Protein AF-A0A240EKQ1-F1 (afdb_monomer_lite)

Sequence (185 aa):
MGSALASIVGTTPFSSFSQNVGIVSITGVASRHVVAFTGVIMVCAGLIPKIGGLVVTIPSSVLGGAGIVMFSMIISSGINILSRLNFTKRDMLIVALGVAAGMTVTIRPETLTYFPDSLRVILGSGITTGSLVALGLNLILKVDVTDEIESAEEKKVLFDESFKQTKNMAELESEKAKTVGLELD

Secondary structure (DSSP, 8-state):
-HHHHHHHTTPPP----THHHHHHHHH----HHHHHHHHHHHHHHHT-HHHHHHHHTS-HHHHHHHHHHHHHHHHHHHHHHHTTS---HHHHHHHHHHHHHHHHHHH-GGGGGGS-HHHHHHHTSHHHHHHHHHHHHHHHS---HHHHHHHHHHHHHHHHHHHHHHHHHHHHHHHHHHHHTTS--

InterPro domains:
  IPR006042 Xanthine/uracil permease [PS01116] (58-78)
  IPR006043 Nucleobase cation symporter 2 family [PF00860] (1-110)

Organism: NCBI:txid1243014

pLDDT: mean 86.65, std 7.94, range [42.47, 95.88]

Radius of gyration: 24.54 Å; chains: 1; bounding box: 44×78×53 Å

Structure (mmCIF, N/CA/C/O backbone):
data_AF-A0A240EKQ1-F1
#
_entry.id   AF-A0A240EKQ1-F1
#
loop_
_atom_site.group_PDB
_atom_site.id
_atom_site.type_symbol
_atom_site.label_atom_id
_atom_site.label_alt_id
_atom_site.label_comp_id
_atom_site.label_asym_id
_atom_site.label_entity_id
_atom_site.label_seq_id
_atom_site.pdbx_PDB_ins_code
_atom_site.Cartn_x
_atom_site.Cartn_y
_atom_site.Cartn_z
_atom_site.occupancy
_atom_site.B_iso_or_equiv
_atom_site.auth_seq_id
_atom_site.auth_comp_id
_atom_site.auth_asym_id
_atom_site.auth_atom_id
_atom_site.pdbx_PDB_model_num
ATOM 1 N N . MET A 1 1 ? -10.201 -0.965 -19.247 1.00 80.69 1 MET A N 1
ATOM 2 C CA . MET A 1 1 ? -10.049 -0.755 -20.707 1.00 80.69 1 MET A CA 1
ATOM 3 C C . MET A 1 1 ? -8.679 -0.199 -21.075 1.00 80.69 1 MET A C 1
ATOM 5 O O . MET A 1 1 ? -8.017 -0.833 -21.882 1.00 80.69 1 MET A O 1
ATOM 9 N N . GLY A 1 2 ? -8.205 0.890 -20.450 1.00 83.81 2 GLY A N 1
ATOM 10 C CA . GLY A 1 2 ? -6.860 1.439 -20.714 1.00 83.81 2 GLY A CA 1
ATOM 11 C C . GLY A 1 2 ? -5.719 0.422 -20.571 1.00 83.81 2 GLY A C 1
ATOM 12 O O . GLY A 1 2 ? -4.937 0.259 -21.497 1.00 83.81 2 GLY A O 1
ATOM 13 N N . SER A 1 3 ? -5.685 -0.346 -19.478 1.00 86.50 3 SER A N 1
ATOM 14 C CA . SER A 1 3 ? -4.662 -1.383 -19.268 1.00 86.50 3 SER A CA 1
ATOM 15 C C . SER A 1 3 ? -4.742 -2.524 -20.294 1.00 86.50 3 SER A C 1
ATOM 17 O O . SER A 1 3 ? -3.711 -3.028 -20.711 1.00 86.50 3 SER A O 1
ATOM 19 N N . ALA A 1 4 ? -5.944 -2.886 -20.763 1.00 87.31 4 ALA A N 1
ATOM 20 C CA . ALA A 1 4 ? -6.119 -3.915 -21.794 1.00 87.31 4 ALA A CA 1
ATOM 21 C C . ALA A 1 4 ? -5.568 -3.455 -23.154 1.00 87.31 4 ALA A C 1
ATOM 23 O O . ALA A 1 4 ? -4.858 -4.203 -23.815 1.00 87.31 4 ALA A O 1
ATOM 24 N N . LEU A 1 5 ? -5.839 -2.200 -23.535 1.00 87.00 5 LEU A N 1
ATOM 25 C CA . LEU A 1 5 ? -5.261 -1.587 -24.733 1.00 87.00 5 LEU A CA 1
ATOM 26 C C . LEU A 1 5 ? -3.734 -1.450 -24.621 1.00 87.00 5 LEU A C 1
ATOM 28 O O . LEU A 1 5 ? -3.023 -1.703 -25.587 1.00 87.00 5 LEU A O 1
ATOM 32 N N . ALA A 1 6 ? -3.220 -1.111 -23.436 1.00 85.31 6 ALA A N 1
ATOM 33 C CA . ALA A 1 6 ? -1.783 -1.008 -23.193 1.00 85.31 6 ALA A CA 1
ATOM 34 C C . ALA A 1 6 ? -1.063 -2.368 -23.253 1.00 85.31 6 ALA A C 1
ATOM 36 O O . ALA A 1 6 ? 0.065 -2.451 -23.734 1.00 85.31 6 ALA A O 1
ATOM 37 N N . SER A 1 7 ? -1.717 -3.455 -22.841 1.00 87.44 7 SER A N 1
ATOM 38 C CA . SER A 1 7 ? -1.150 -4.801 -22.974 1.00 87.44 7 SER A CA 1
ATOM 39 C C . SER A 1 7 ? -1.043 -5.275 -24.425 1.00 87.44 7 SER A C 1
ATOM 41 O O . SER A 1 7 ? -0.110 -6.008 -24.735 1.00 87.44 7 SER A O 1
ATOM 43 N N . ILE A 1 8 ? -1.910 -4.805 -25.334 1.00 88.31 8 ILE A N 1
ATOM 44 C CA . ILE A 1 8 ? -1.781 -5.084 -26.780 1.00 88.31 8 ILE A CA 1
ATOM 45 C C . ILE A 1 8 ? -0.476 -4.498 -27.338 1.00 88.31 8 ILE A C 1
ATOM 47 O O . ILE A 1 8 ? 0.165 -5.116 -28.182 1.00 88.31 8 ILE A O 1
ATOM 51 N N . VAL A 1 9 ? -0.046 -3.337 -26.834 1.00 85.25 9 VAL A N 1
ATOM 52 C CA . VAL A 1 9 ? 1.227 -2.697 -27.214 1.00 85.25 9 VAL A CA 1
ATOM 53 C C . VAL A 1 9 ? 2.416 -3.163 -26.356 1.00 85.25 9 VAL A C 1
ATOM 55 O O . VAL A 1 9 ? 3.460 -2.518 -26.346 1.00 85.25 9 VAL A O 1
ATOM 58 N N . GLY A 1 10 ? 2.275 -4.276 -25.625 1.00 83.81 10 GLY A N 1
ATOM 59 C CA . GLY A 1 10 ? 3.353 -4.897 -24.845 1.00 83.81 10 GLY A CA 1
ATOM 60 C C . GLY A 1 10 ? 3.641 -4.244 -23.488 1.00 83.81 10 GLY A C 1
ATOM 61 O O . GLY A 1 10 ? 4.669 -4.532 -22.880 1.00 83.81 10 GLY A O 1
ATOM 62 N N . THR A 1 11 ? 2.761 -3.368 -22.994 1.00 86.56 11 THR A N 1
ATOM 63 C CA . THR A 1 11 ? 2.921 -2.703 -21.689 1.00 86.56 11 THR A CA 1
ATOM 64 C C . THR A 1 11 ? 2.239 -3.488 -20.564 1.00 86.56 11 THR A C 1
ATOM 66 O O . THR A 1 11 ? 1.185 -4.106 -20.745 1.00 86.56 11 THR A O 1
ATOM 69 N N . THR A 1 12 ? 2.817 -3.442 -19.363 1.00 86.00 12 THR A N 1
ATOM 70 C CA . THR A 1 12 ? 2.223 -4.047 -18.165 1.00 86.00 12 THR A CA 1
ATOM 71 C C . THR A 1 12 ? 0.964 -3.303 -17.708 1.00 86.00 12 THR A C 1
ATOM 73 O O . THR A 1 12 ? 0.849 -2.091 -17.914 1.00 86.00 12 THR A O 1
ATOM 76 N N . PRO A 1 13 ? 0.020 -3.985 -17.037 1.00 83.38 13 PRO A N 1
ATOM 77 C CA . PRO A 1 13 ? -1.146 -3.329 -16.464 1.00 83.38 13 PRO A CA 1
ATOM 78 C C . PRO A 1 13 ? -0.745 -2.201 -15.506 1.00 83.38 13 PRO A C 1
ATOM 80 O O . PRO A 1 13 ? 0.056 -2.403 -14.598 1.00 83.38 13 PRO A O 1
ATOM 83 N N . PHE A 1 14 ? -1.325 -1.020 -15.701 1.00 83.00 14 PHE A N 1
ATOM 84 C CA . PHE A 1 14 ? -1.137 0.139 -14.830 1.00 83.00 14 PHE A CA 1
ATOM 85 C C . PHE A 1 14 ? -2.433 0.476 -14.085 1.00 83.00 14 PHE A C 1
ATOM 87 O O . PHE A 1 14 ? -3.526 0.072 -14.497 1.00 83.00 14 PHE A O 1
ATOM 94 N N . SER A 1 15 ? -2.294 1.231 -12.996 1.00 83.62 15 SER A N 1
ATOM 95 C CA . SER A 1 15 ? -3.394 1.730 -12.168 1.00 83.62 15 SER A CA 1
ATOM 96 C C . SER A 1 15 ? -3.262 3.240 -11.952 1.00 83.62 15 SER A C 1
ATOM 98 O O . SER A 1 15 ? -2.226 3.837 -12.251 1.00 83.62 15 SER A O 1
ATOM 100 N N . SER A 1 16 ? -4.321 3.865 -11.446 1.00 79.25 16 SER A N 1
ATOM 101 C CA . SER A 1 16 ? -4.331 5.289 -11.113 1.00 79.25 16 SER A CA 1
ATOM 102 C C . SER A 1 16 ? -3.393 5.582 -9.940 1.00 79.25 16 SER A C 1
ATOM 104 O O . SER A 1 16 ? -3.480 4.944 -8.893 1.00 79.25 16 SER A O 1
ATOM 106 N N . PHE A 1 17 ? -2.529 6.586 -10.092 1.00 77.44 17 PHE A N 1
ATOM 107 C CA . PHE A 1 17 ? -1.653 7.058 -9.019 1.00 77.44 17 PHE A CA 1
ATOM 108 C C . PHE A 1 17 ? -2.383 8.056 -8.111 1.00 77.44 17 PHE A C 1
ATOM 110 O O . PHE A 1 17 ? -2.834 9.105 -8.572 1.00 77.44 17 PHE A O 1
ATOM 117 N N . SER A 1 18 ? -2.436 7.780 -6.803 1.00 74.50 18 SER A N 1
ATOM 118 C CA . SER A 1 18 ? -3.057 8.665 -5.798 1.00 74.50 18 SER A CA 1
ATOM 119 C C . SER A 1 18 ? -2.368 10.034 -5.671 1.00 74.50 18 SER A C 1
ATOM 121 O O . SER A 1 18 ? -2.985 10.999 -5.224 1.00 74.50 18 SER A O 1
ATOM 123 N N . GLN A 1 19 ? -1.117 10.151 -6.131 1.00 81.06 19 GLN A N 1
ATOM 124 C CA . GLN A 1 19 ? -0.377 11.418 -6.238 1.00 81.06 19 GLN A CA 1
ATOM 125 C C . GLN A 1 19 ? -1.105 12.453 -7.105 1.00 81.06 19 GLN A C 1
ATOM 127 O O . GLN A 1 19 ? -1.087 13.647 -6.803 1.00 81.06 19 GLN A O 1
ATOM 132 N N . ASN A 1 20 ? -1.811 11.988 -8.139 1.00 80.69 20 ASN A N 1
ATOM 133 C CA . ASN A 1 20 ? -2.518 12.854 -9.079 1.00 80.69 20 ASN A CA 1
ATOM 134 C C . ASN A 1 20 ? -3.728 13.545 -8.437 1.00 80.69 20 ASN A C 1
ATOM 136 O O . ASN A 1 20 ? -4.123 14.619 -8.874 1.00 80.69 20 ASN A O 1
ATOM 140 N N . VAL A 1 21 ? -4.315 12.966 -7.388 1.00 78.19 21 VAL A N 1
ATOM 141 C CA . VAL A 1 21 ? -5.422 13.598 -6.653 1.00 78.19 21 VAL A CA 1
ATOM 142 C C . VAL A 1 21 ? -4.885 14.656 -5.684 1.00 78.19 21 VAL A C 1
ATOM 144 O O . VAL A 1 21 ? -5.474 15.727 -5.550 1.00 78.19 21 VAL A O 1
ATOM 147 N N . GLY A 1 22 ? -3.723 14.402 -5.070 1.00 76.38 22 GLY A N 1
ATOM 148 C CA . GLY A 1 22 ? -3.066 15.352 -4.169 1.00 76.38 22 GLY A CA 1
ATOM 149 C C . GLY A 1 22 ? -2.675 16.657 -4.868 1.00 76.38 22 GLY A C 1
ATOM 150 O O . GLY A 1 22 ? -2.973 17.739 -4.366 1.00 76.38 22 GLY A O 1
ATOM 151 N N . ILE A 1 23 ? -2.105 16.585 -6.075 1.00 83.69 23 ILE A N 1
ATOM 152 C CA . ILE A 1 23 ? -1.753 17.801 -6.826 1.00 83.69 23 ILE A CA 1
ATOM 153 C C . ILE A 1 23 ? -2.990 18.612 -7.239 1.00 83.69 23 ILE A C 1
ATOM 155 O O . ILE A 1 23 ? -2.955 19.842 -7.224 1.00 83.69 23 ILE A O 1
ATOM 159 N N . VAL A 1 24 ? -4.113 17.946 -7.531 1.00 86.31 24 VAL A N 1
ATOM 160 C CA . VAL A 1 24 ? -5.388 18.613 -7.835 1.00 86.31 24 VAL A CA 1
ATOM 161 C C . VAL A 1 24 ? -5.937 19.335 -6.604 1.00 86.31 24 VAL A C 1
ATOM 163 O O . VAL A 1 24 ? -6.426 20.451 -6.743 1.00 86.31 24 VAL A O 1
ATOM 166 N N . SER A 1 25 ? -5.803 18.769 -5.397 1.00 81.25 25 SER A N 1
ATOM 167 C CA . SER A 1 25 ? -6.240 19.452 -4.166 1.00 81.25 25 SER A CA 1
ATOM 168 C C . SER A 1 25 ? -5.445 20.720 -3.838 1.00 81.25 25 SER A C 1
ATOM 170 O O . SER A 1 25 ? -6.010 21.647 -3.270 1.00 81.25 25 SER A O 1
ATOM 172 N N . ILE A 1 26 ? -4.167 20.789 -4.230 1.00 88.56 26 ILE A N 1
ATOM 173 C CA . ILE A 1 26 ? -3.318 21.971 -4.003 1.00 88.56 26 ILE A CA 1
ATOM 174 C C . ILE A 1 26 ? -3.544 23.022 -5.095 1.00 88.56 26 ILE A C 1
ATOM 176 O O . ILE A 1 26 ? -3.638 24.211 -4.812 1.00 88.56 26 ILE A O 1
ATOM 180 N N . THR A 1 27 ? -3.623 22.590 -6.356 1.00 89.88 27 THR A N 1
ATOM 181 C CA . THR A 1 27 ? -3.755 23.500 -7.507 1.00 89.88 27 THR A CA 1
ATOM 182 C C . THR A 1 27 ? -5.191 23.961 -7.754 1.00 89.88 27 THR A C 1
ATOM 184 O O . THR A 1 27 ? -5.396 24.955 -8.442 1.00 89.88 27 THR A O 1
ATOM 187 N N . GLY A 1 28 ? -6.194 23.239 -7.243 1.00 87.31 28 GLY A N 1
ATOM 188 C CA . GLY A 1 28 ? -7.616 23.510 -7.476 1.00 87.31 28 GLY A CA 1
ATOM 189 C C . GLY A 1 28 ? -8.096 23.209 -8.903 1.00 87.31 28 GLY A C 1
ATOM 190 O O . GLY A 1 28 ? -9.261 23.443 -9.222 1.00 87.31 28 GLY A O 1
ATOM 191 N N . VAL A 1 29 ? -7.234 22.682 -9.782 1.00 88.50 29 VAL A N 1
ATOM 192 C CA . VAL A 1 29 ? -7.551 22.470 -11.203 1.00 88.50 29 VAL A CA 1
ATOM 193 C C . VAL A 1 29 ? -7.858 20.997 -11.479 1.00 88.50 29 VAL A C 1
ATOM 195 O O . VAL A 1 29 ? -6.971 20.197 -11.761 1.00 88.50 29 VAL A O 1
ATOM 198 N N . ALA A 1 30 ? -9.145 20.644 -11.478 1.00 85.94 30 ALA A N 1
ATOM 199 C CA . ALA A 1 30 ? -9.647 19.303 -11.813 1.00 85.94 30 ALA A CA 1
ATOM 200 C C . ALA A 1 30 ? -10.153 19.189 -13.273 1.00 85.94 30 ALA A C 1
ATOM 202 O O . ALA A 1 30 ? -11.142 18.515 -13.559 1.00 85.94 30 ALA A O 1
ATOM 203 N N . SER A 1 31 ? -9.521 19.893 -14.220 1.00 90.25 31 SER A N 1
ATOM 204 C CA . SER A 1 31 ? -9.999 19.958 -15.611 1.00 90.25 31 SER A CA 1
ATOM 205 C C . SER A 1 31 ? -9.572 18.743 -16.441 1.00 90.25 31 SER A C 1
ATOM 207 O O . SER A 1 31 ? -8.380 18.466 -16.591 1.00 90.25 31 SER A O 1
ATOM 209 N N . ARG A 1 32 ? -10.538 18.074 -17.096 1.00 89.00 32 ARG A N 1
ATOM 210 C CA . ARG A 1 32 ? -10.270 16.960 -18.035 1.00 89.00 32 ARG A CA 1
ATOM 211 C C . ARG A 1 32 ? -9.339 17.341 -19.188 1.00 89.00 32 ARG A C 1
ATOM 213 O O . ARG A 1 32 ? -8.630 16.487 -19.709 1.00 89.00 32 ARG A O 1
ATOM 220 N N . HIS A 1 33 ? -9.341 18.615 -19.585 1.00 91.00 33 HIS A N 1
ATOM 221 C CA . HIS A 1 33 ? -8.522 19.108 -20.693 1.00 91.00 33 HIS A CA 1
ATOM 222 C C . HIS A 1 33 ? -7.039 19.121 -20.321 1.00 91.00 33 HIS A C 1
ATOM 224 O O . HIS A 1 33 ? -6.205 18.788 -21.155 1.00 91.00 33 HIS A O 1
ATOM 230 N N . VAL A 1 34 ? -6.718 19.421 -19.057 1.00 88.81 34 VAL A N 1
ATOM 231 C CA . VAL A 1 34 ? -5.339 19.381 -18.548 1.00 88.81 34 VAL A CA 1
ATOM 232 C C . VAL A 1 34 ? -4.817 17.948 -18.585 1.00 88.81 34 VAL A C 1
ATOM 234 O O . VAL A 1 34 ? -3.733 17.703 -19.100 1.00 88.81 34 VAL A O 1
ATOM 237 N N . VAL A 1 35 ? -5.626 16.982 -18.139 1.00 87.94 35 VAL A N 1
ATOM 238 C CA . VAL A 1 35 ? -5.264 15.556 -18.182 1.00 87.94 35 VAL A CA 1
ATOM 239 C C . VAL A 1 35 ? -5.072 15.068 -19.622 1.00 87.94 35 VAL A C 1
ATOM 241 O O . VAL A 1 35 ? -4.093 14.381 -19.906 1.00 87.94 35 VAL A O 1
ATOM 244 N N . ALA A 1 36 ? -5.965 15.446 -20.543 1.00 89.94 36 ALA A N 1
ATOM 245 C CA . ALA A 1 36 ? -5.846 15.086 -21.955 1.00 89.94 36 ALA A CA 1
ATOM 246 C C . ALA A 1 36 ? -4.577 15.673 -22.596 1.00 89.94 36 ALA A C 1
ATOM 248 O O . ALA A 1 36 ? -3.858 14.962 -23.294 1.00 89.94 36 ALA A O 1
ATOM 249 N N . PHE A 1 37 ? -4.268 16.941 -22.315 1.00 93.19 37 PHE A N 1
ATOM 250 C CA . PHE A 1 37 ? -3.069 17.606 -22.821 1.00 93.19 37 PHE A CA 1
ATOM 251 C C . PHE A 1 37 ? -1.787 16.954 -22.289 1.00 93.19 37 PHE A C 1
ATOM 253 O O . PHE A 1 37 ? -0.889 16.640 -23.067 1.00 93.19 37 PHE A O 1
ATOM 260 N N . THR A 1 38 ? -1.731 16.644 -20.990 1.00 89.44 38 THR A N 1
ATOM 261 C CA . THR A 1 38 ? -0.617 15.896 -20.389 1.00 89.44 38 THR A CA 1
ATOM 262 C C . THR A 1 38 ? -0.473 14.501 -21.001 1.00 89.44 38 THR A C 1
ATOM 264 O O . THR A 1 38 ? 0.645 14.055 -21.248 1.00 89.44 38 THR A O 1
ATOM 267 N N . GLY A 1 39 ? -1.585 13.823 -21.300 1.00 89.56 39 GLY A N 1
ATOM 268 C CA . GLY A 1 39 ? -1.577 12.536 -21.998 1.00 89.56 39 GLY A CA 1
ATOM 269 C C . GLY A 1 39 ? -0.952 12.628 -23.391 1.00 89.56 39 GLY A C 1
ATOM 270 O O . GLY A 1 39 ? -0.079 11.830 -23.723 1.00 89.56 39 GLY A O 1
ATOM 271 N N . VAL A 1 40 ? -1.332 13.636 -24.181 1.00 93.25 40 VAL A N 1
ATOM 272 C CA . VAL A 1 40 ? -0.734 13.891 -25.504 1.00 93.25 40 VAL A CA 1
ATOM 273 C C . VAL A 1 40 ? 0.756 14.210 -25.382 1.00 93.25 40 VAL A C 1
ATOM 275 O O . VAL A 1 40 ? 1.556 13.650 -26.128 1.00 93.25 40 VAL A O 1
ATOM 278 N N . ILE A 1 41 ? 1.152 15.040 -24.412 1.00 92.88 41 ILE A N 1
ATOM 279 C CA . ILE A 1 41 ? 2.568 15.330 -24.143 1.00 92.88 41 ILE A CA 1
ATOM 280 C C . ILE A 1 41 ? 3.335 14.049 -23.817 1.00 92.88 41 ILE A C 1
ATOM 282 O O . ILE A 1 41 ? 4.423 13.855 -24.350 1.00 92.88 41 ILE A O 1
ATOM 286 N N . MET A 1 42 ? 2.782 13.164 -22.984 1.00 90.00 42 MET A N 1
ATOM 287 C CA . MET A 1 42 ? 3.435 11.900 -22.638 1.00 90.00 42 MET A CA 1
ATOM 288 C C . MET A 1 42 ? 3.588 10.968 -23.838 1.00 90.00 42 MET A C 1
ATOM 290 O O . MET A 1 42 ? 4.638 10.349 -23.992 1.00 90.00 42 MET A O 1
ATOM 294 N N . VAL A 1 43 ? 2.589 10.907 -24.723 1.00 90.31 43 VAL A N 1
ATOM 295 C CA . VAL A 1 43 ? 2.700 10.157 -25.983 1.00 90.31 43 VAL A CA 1
ATOM 296 C C . VAL A 1 43 ? 3.811 10.744 -26.854 1.00 90.31 43 VAL A C 1
ATOM 298 O O . VAL A 1 43 ? 4.693 10.011 -27.294 1.00 90.31 43 VAL A O 1
ATOM 301 N N . CYS A 1 44 ? 3.826 12.064 -27.052 1.00 92.44 44 CYS A N 1
ATOM 302 C CA . CYS A 1 44 ? 4.869 12.734 -27.828 1.00 92.44 44 CYS A CA 1
ATOM 303 C C . CYS A 1 44 ? 6.265 12.519 -27.227 1.00 92.44 44 CYS A C 1
ATOM 305 O O . CYS A 1 44 ? 7.206 12.232 -27.960 1.00 92.44 44 CYS A O 1
ATOM 307 N N . ALA A 1 45 ? 6.405 12.609 -25.903 1.00 88.69 45 ALA A N 1
ATOM 308 C CA . ALA A 1 45 ? 7.665 12.368 -25.207 1.00 88.69 45 ALA A CA 1
ATOM 309 C C . ALA A 1 45 ? 8.134 10.910 -25.348 1.00 88.69 45 ALA A C 1
ATOM 311 O O . ALA A 1 45 ? 9.321 10.675 -25.570 1.00 88.69 45 ALA A O 1
ATOM 312 N N . GLY A 1 46 ? 7.212 9.944 -25.282 1.00 87.12 46 GLY A N 1
ATOM 313 C CA . GLY A 1 46 ? 7.502 8.520 -25.463 1.00 87.12 46 GLY A CA 1
ATOM 314 C C . GLY A 1 46 ? 7.928 8.146 -26.886 1.00 87.12 46 GLY A C 1
ATOM 315 O O . GLY A 1 46 ? 8.711 7.216 -27.064 1.00 87.12 46 GLY A O 1
ATOM 316 N N . LEU A 1 47 ? 7.476 8.892 -27.900 1.00 90.25 47 LEU A N 1
ATOM 317 C CA . LEU A 1 47 ? 7.890 8.702 -29.297 1.00 90.25 47 LEU A CA 1
ATOM 318 C C . LEU A 1 47 ? 9.294 9.256 -29.596 1.00 90.25 47 LEU A C 1
ATOM 320 O O . LEU A 1 47 ? 9.853 8.952 -30.649 1.00 90.25 47 LEU A O 1
ATOM 324 N N . ILE A 1 48 ? 9.880 10.058 -28.699 1.00 93.50 48 ILE A N 1
ATOM 325 C CA . ILE A 1 48 ? 11.212 10.643 -28.884 1.00 93.50 48 ILE A CA 1
ATOM 326 C C . ILE A 1 48 ? 12.271 9.715 -28.258 1.00 93.50 48 ILE A C 1
ATOM 328 O O . ILE A 1 48 ? 12.459 9.726 -27.037 1.00 93.50 48 ILE A O 1
ATOM 332 N N . PRO A 1 49 ? 13.067 8.976 -29.058 1.00 87.00 49 PRO A N 1
ATOM 333 C CA . PRO A 1 49 ? 14.040 8.011 -28.533 1.00 87.00 49 PRO A CA 1
ATOM 334 C C . PRO A 1 49 ? 15.158 8.660 -27.703 1.00 87.00 49 PRO A C 1
ATOM 336 O O . PRO A 1 49 ? 15.737 8.013 -26.833 1.00 87.00 49 PRO A O 1
ATOM 339 N N . LYS A 1 50 ? 15.440 9.955 -27.910 1.00 91.25 50 LYS A N 1
ATOM 340 C CA . LYS A 1 50 ? 16.406 10.707 -27.090 1.00 91.25 50 LYS A CA 1
ATOM 341 C C . LYS A 1 50 ? 15.983 10.808 -25.622 1.00 91.25 50 LYS A C 1
AT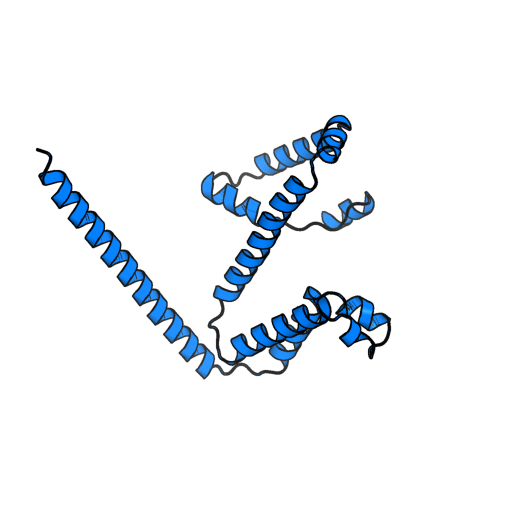OM 343 O O . LYS A 1 50 ? 16.843 10.745 -24.750 1.00 91.25 50 LYS A O 1
ATOM 348 N N . ILE A 1 51 ? 14.681 10.941 -25.352 1.00 89.12 51 ILE A N 1
ATOM 349 C CA . ILE A 1 51 ? 14.156 10.981 -23.982 1.00 89.12 51 ILE A CA 1
ATOM 350 C C . ILE A 1 51 ? 14.331 9.609 -23.328 1.00 89.12 51 ILE A C 1
ATOM 352 O O . ILE A 1 51 ? 14.828 9.529 -22.209 1.00 89.12 51 ILE A O 1
ATOM 356 N N . GLY A 1 52 ? 14.031 8.528 -24.057 1.00 85.69 52 GLY A N 1
ATOM 357 C CA . GLY A 1 52 ? 14.292 7.161 -23.596 1.00 85.69 52 GLY A CA 1
ATOM 358 C C . GLY A 1 52 ? 15.771 6.914 -23.275 1.00 85.69 52 GLY A C 1
ATOM 359 O O . GLY A 1 52 ? 16.087 6.362 -22.225 1.00 85.69 52 GLY A O 1
ATOM 360 N N . GLY A 1 53 ? 16.683 7.400 -24.123 1.00 90.19 53 GLY A N 1
ATOM 361 C CA . GLY A 1 53 ? 18.125 7.329 -23.870 1.00 90.19 53 GLY A CA 1
ATOM 362 C C . GLY A 1 53 ? 18.544 8.046 -22.583 1.00 90.19 53 GLY A C 1
ATOM 363 O O . GLY A 1 53 ? 19.329 7.503 -21.812 1.00 90.19 53 GLY A O 1
ATOM 364 N N . LEU A 1 54 ? 17.971 9.220 -22.302 1.00 90.75 54 LEU A N 1
ATOM 365 C CA . LEU A 1 54 ? 18.237 9.960 -21.067 1.00 90.75 54 LEU A CA 1
ATOM 366 C C . LEU A 1 54 ? 17.749 9.199 -19.823 1.00 90.75 54 LEU A C 1
ATOM 368 O O . LEU A 1 54 ? 18.458 9.144 -18.822 1.00 90.75 54 LEU A O 1
ATOM 372 N N . VAL A 1 55 ? 16.583 8.551 -19.894 1.00 87.81 55 VAL A N 1
ATOM 373 C CA . VAL A 1 55 ? 16.052 7.735 -18.787 1.00 87.81 55 VAL A CA 1
ATOM 374 C C . VAL A 1 55 ? 16.982 6.566 -18.448 1.00 87.81 55 VAL A C 1
ATOM 376 O O . VAL A 1 55 ? 17.210 6.292 -17.274 1.00 87.81 55 VAL A O 1
ATOM 379 N N . VAL A 1 56 ? 17.579 5.915 -19.451 1.00 90.19 56 VAL A N 1
ATOM 380 C CA . VAL A 1 56 ? 18.524 4.800 -19.237 1.00 90.19 56 VAL A CA 1
ATOM 381 C C . VAL A 1 56 ? 19.837 5.267 -18.593 1.00 90.19 56 VAL A C 1
ATOM 383 O O . VAL A 1 56 ? 20.489 4.488 -17.905 1.00 90.19 56 VAL A O 1
ATOM 386 N N . THR A 1 57 ? 20.218 6.538 -18.760 1.00 94.00 57 THR A N 1
ATOM 387 C CA . THR A 1 57 ? 21.411 7.103 -18.099 1.00 94.00 57 THR A CA 1
ATOM 388 C C . THR A 1 57 ? 21.205 7.451 -16.621 1.00 94.00 57 THR A C 1
ATOM 390 O O . THR A 1 57 ? 22.170 7.804 -15.944 1.00 94.00 57 THR A O 1
ATOM 393 N N . ILE A 1 58 ? 19.974 7.359 -16.100 1.00 93.81 58 ILE A N 1
ATOM 394 C CA . ILE A 1 58 ? 19.677 7.666 -14.697 1.00 93.81 58 ILE A CA 1
ATOM 395 C C . ILE A 1 58 ? 20.366 6.629 -13.788 1.00 93.81 58 ILE A C 1
ATOM 397 O O . ILE A 1 58 ? 20.119 5.431 -13.935 1.00 93.81 58 ILE A O 1
ATOM 401 N N . PRO A 1 59 ? 21.192 7.054 -12.811 1.00 94.31 59 PRO A N 1
ATOM 402 C CA . PRO A 1 59 ? 21.856 6.132 -11.896 1.00 94.31 59 PRO A CA 1
ATOM 403 C C . PRO A 1 59 ? 20.865 5.352 -11.030 1.00 94.31 59 PRO A C 1
ATOM 405 O O . PRO A 1 59 ? 19.877 5.907 -10.537 1.00 94.31 59 PRO A O 1
ATOM 408 N N . SER A 1 60 ? 21.191 4.093 -10.728 1.00 91.88 60 SER A N 1
ATOM 409 C CA . SER A 1 60 ? 20.372 3.223 -9.871 1.00 91.88 60 SER A CA 1
ATOM 410 C C . SER A 1 60 ? 20.085 3.824 -8.491 1.00 91.88 60 SER A C 1
ATOM 412 O O . SER A 1 60 ? 19.012 3.597 -7.940 1.00 91.88 60 SER A O 1
ATOM 414 N N . SER A 1 61 ? 20.995 4.639 -7.946 1.00 93.50 61 SER A N 1
ATOM 415 C CA . SER A 1 61 ? 20.798 5.329 -6.663 1.00 93.50 61 SER A CA 1
ATOM 416 C C . SER A 1 61 ? 19.613 6.303 -6.685 1.00 93.50 61 SER A C 1
ATOM 418 O O . SER A 1 61 ? 18.901 6.431 -5.691 1.00 93.50 61 SER A O 1
ATOM 420 N N . VAL A 1 62 ? 19.357 6.958 -7.823 1.00 94.62 62 VAL A N 1
ATOM 421 C CA . VAL A 1 62 ? 18.227 7.889 -7.989 1.00 94.62 62 VAL A CA 1
ATOM 422 C C . VAL A 1 62 ? 16.922 7.116 -8.165 1.00 94.62 62 VAL A C 1
ATOM 424 O O . VAL A 1 62 ? 15.922 7.439 -7.526 1.00 94.62 62 VAL A O 1
ATOM 427 N N . LEU A 1 63 ? 16.946 6.054 -8.976 1.00 91.88 63 LEU A N 1
ATOM 428 C CA . LEU A 1 63 ? 15.808 5.145 -9.155 1.00 91.88 63 LEU A CA 1
ATOM 429 C C . LEU A 1 63 ? 15.396 4.490 -7.828 1.00 91.88 63 LEU A C 1
ATOM 431 O O . LEU A 1 63 ? 14.206 4.393 -7.537 1.00 91.88 63 LEU A O 1
ATOM 435 N N . GLY A 1 64 ? 16.368 4.113 -6.993 1.00 92.44 64 GLY A N 1
ATOM 436 C CA . GLY A 1 64 ? 16.128 3.601 -5.645 1.00 92.44 64 GLY A CA 1
ATOM 437 C C . GLY A 1 64 ? 15.445 4.630 -4.742 1.00 92.44 64 GLY A C 1
ATOM 438 O O . GLY A 1 64 ? 14.442 4.310 -4.109 1.00 92.44 64 GLY A O 1
ATOM 439 N N . GLY A 1 65 ? 15.925 5.879 -4.737 1.00 93.69 65 GLY A N 1
ATOM 440 C CA . GLY A 1 65 ? 15.298 6.973 -3.987 1.00 93.69 65 GLY A CA 1
ATOM 441 C C . GLY A 1 65 ? 13.853 7.239 -4.422 1.00 93.69 65 GLY A C 1
ATOM 442 O O . GLY A 1 65 ? 12.954 7.302 -3.583 1.00 93.69 65 GLY A O 1
ATOM 443 N N . ALA A 1 66 ? 13.605 7.307 -5.733 1.00 90.38 66 ALA A N 1
ATOM 444 C CA . ALA A 1 66 ? 12.254 7.434 -6.281 1.00 90.38 66 ALA A CA 1
ATOM 445 C C . ALA A 1 66 ? 11.357 6.239 -5.895 1.00 90.38 66 ALA A C 1
ATOM 447 O O . ALA A 1 66 ? 10.198 6.425 -5.518 1.00 90.38 66 ALA A O 1
ATOM 448 N N . GLY A 1 67 ? 11.908 5.021 -5.920 1.00 91.38 67 GLY A N 1
ATOM 449 C CA . GLY A 1 67 ? 11.226 3.804 -5.484 1.00 91.38 67 GLY A CA 1
ATOM 450 C C . GLY A 1 67 ? 10.816 3.848 -4.011 1.00 91.38 67 GLY A C 1
ATOM 451 O O . GLY A 1 67 ? 9.666 3.550 -3.693 1.00 91.38 67 GLY A O 1
ATOM 452 N N . ILE A 1 68 ? 11.707 4.284 -3.114 1.00 94.75 68 ILE A N 1
ATOM 453 C CA . ILE A 1 68 ? 11.409 4.415 -1.677 1.00 94.75 68 ILE A CA 1
ATOM 454 C C . ILE A 1 68 ? 10.242 5.377 -1.450 1.00 94.75 68 ILE A C 1
ATOM 456 O O . ILE A 1 68 ? 9.338 5.061 -0.676 1.00 94.75 68 ILE A O 1
ATOM 460 N N . VAL A 1 69 ? 10.217 6.520 -2.141 1.00 91.31 69 VAL A N 1
ATOM 461 C CA . VAL A 1 69 ? 9.114 7.490 -2.033 1.00 91.31 69 VAL A CA 1
ATOM 462 C C . VAL A 1 69 ? 7.789 6.871 -2.488 1.00 91.31 69 VAL A C 1
ATOM 464 O O . VAL A 1 69 ? 6.780 6.997 -1.792 1.00 91.31 69 VAL A O 1
ATOM 467 N N . MET A 1 70 ? 7.785 6.152 -3.614 1.00 89.19 70 MET A N 1
ATOM 468 C CA . MET A 1 70 ? 6.583 5.491 -4.127 1.00 89.19 70 MET A CA 1
ATOM 469 C C . MET A 1 70 ? 6.073 4.404 -3.171 1.00 89.19 70 MET A C 1
ATOM 471 O O . MET A 1 70 ? 4.888 4.400 -2.835 1.00 89.19 70 MET A O 1
ATOM 475 N N . PHE A 1 71 ? 6.947 3.521 -2.682 1.00 90.25 71 PHE A N 1
ATOM 476 C CA . PHE A 1 71 ? 6.560 2.481 -1.725 1.00 90.25 71 PHE A CA 1
ATOM 477 C C . PHE A 1 71 ? 6.096 3.065 -0.388 1.00 90.25 71 PHE A C 1
ATOM 479 O O . PHE A 1 71 ? 5.092 2.608 0.155 1.00 90.25 71 PHE A O 1
ATOM 486 N N . SER A 1 72 ? 6.747 4.121 0.105 1.00 92.31 72 SER A N 1
ATOM 487 C CA . SER A 1 72 ? 6.326 4.825 1.327 1.00 92.31 72 SER A CA 1
ATOM 488 C C . SER A 1 72 ? 4.918 5.397 1.184 1.00 92.31 72 SER A C 1
ATOM 490 O O . SER A 1 72 ? 4.094 5.278 2.090 1.00 92.31 72 SER A O 1
ATOM 492 N N . MET A 1 73 ? 4.603 5.968 0.020 1.00 88.19 73 MET A N 1
ATOM 493 C CA . MET A 1 73 ? 3.273 6.502 -0.248 1.00 88.19 73 MET A CA 1
ATOM 494 C C . MET A 1 73 ? 2.212 5.407 -0.389 1.00 88.19 73 MET A C 1
ATOM 496 O O . MET A 1 73 ? 1.087 5.592 0.074 1.00 88.19 73 MET A O 1
ATOM 500 N N . ILE A 1 74 ? 2.559 4.257 -0.975 1.00 89.25 74 ILE A N 1
ATOM 501 C CA . ILE A 1 74 ? 1.677 3.081 -1.018 1.00 89.25 74 ILE A CA 1
ATOM 502 C C . ILE A 1 74 ? 1.354 2.614 0.407 1.00 89.25 74 ILE A C 1
ATOM 504 O O . ILE A 1 74 ? 0.182 2.420 0.730 1.00 89.25 74 ILE A O 1
ATOM 508 N N . ILE A 1 75 ? 2.366 2.506 1.276 1.00 92.75 75 ILE A N 1
ATOM 509 C CA . ILE A 1 75 ? 2.194 2.134 2.688 1.00 92.75 75 ILE A CA 1
ATOM 510 C C . ILE A 1 75 ? 1.300 3.153 3.406 1.00 92.75 75 ILE A C 1
ATOM 512 O O . ILE A 1 75 ? 0.319 2.768 4.039 1.00 92.75 75 ILE A O 1
ATOM 516 N N . SER A 1 76 ? 1.583 4.450 3.260 1.00 90.94 76 SER A N 1
ATOM 517 C CA . SER A 1 76 ? 0.782 5.527 3.856 1.00 90.94 76 SER A CA 1
ATOM 518 C C . SER A 1 76 ? -0.678 5.491 3.390 1.00 90.94 76 SER A C 1
ATOM 520 O O . SER A 1 76 ? -1.594 5.579 4.206 1.00 90.94 76 SER A O 1
ATOM 522 N N . SER A 1 77 ? -0.918 5.275 2.093 1.00 89.12 77 SER A N 1
ATOM 523 C CA . SER A 1 77 ? -2.270 5.106 1.558 1.00 89.12 77 SER A CA 1
ATOM 524 C C . SER A 1 77 ? -2.961 3.868 2.135 1.00 89.12 77 SER A C 1
ATOM 526 O O . SER A 1 77 ? -4.155 3.929 2.417 1.00 89.12 77 SER A O 1
ATOM 528 N N . GLY A 1 78 ? -2.234 2.764 2.331 1.00 90.50 78 GLY A N 1
ATOM 529 C CA . GLY A 1 78 ? -2.752 1.563 2.988 1.00 90.50 78 GLY A CA 1
ATOM 530 C C . GLY A 1 78 ? -3.179 1.834 4.432 1.00 90.50 78 GLY A C 1
ATOM 531 O O . GLY A 1 78 ? -4.299 1.498 4.815 1.00 90.50 78 GLY A O 1
ATOM 532 N N . ILE A 1 79 ? -2.340 2.532 5.203 1.00 93.12 79 ILE A N 1
ATOM 533 C CA . ILE A 1 79 ? -2.654 2.953 6.578 1.00 93.12 79 ILE A CA 1
ATOM 534 C C . ILE A 1 79 ? -3.877 3.880 6.600 1.00 93.12 79 ILE A C 1
ATOM 536 O O . ILE A 1 79 ? -4.744 3.722 7.450 1.00 93.12 79 ILE A O 1
ATOM 540 N N . ASN A 1 80 ? -4.000 4.807 5.647 1.00 90.44 80 ASN A N 1
ATOM 541 C CA . ASN A 1 80 ? -5.150 5.714 5.556 1.00 90.44 80 ASN A CA 1
ATOM 542 C C . ASN A 1 80 ? -6.464 5.017 5.152 1.00 90.44 80 ASN A C 1
ATOM 544 O O . ASN A 1 80 ? -7.555 5.510 5.433 1.00 90.44 80 ASN A O 1
ATOM 548 N N . ILE A 1 81 ? -6.394 3.884 4.455 1.00 90.75 81 ILE A N 1
ATOM 549 C CA . ILE A 1 81 ? -7.577 3.046 4.223 1.00 90.75 81 ILE A CA 1
ATOM 550 C C . ILE A 1 81 ? -7.956 2.351 5.531 1.00 90.75 81 ILE A C 1
ATOM 552 O O . ILE A 1 81 ? -9.125 2.348 5.909 1.00 90.75 81 ILE A O 1
ATOM 556 N N . LEU A 1 82 ? -6.961 1.824 6.246 1.00 91.88 82 LEU A N 1
ATOM 557 C CA . LEU A 1 82 ? -7.160 1.125 7.507 1.00 91.88 82 LEU A CA 1
ATOM 558 C C . LEU A 1 82 ? -7.669 2.044 8.626 1.00 91.88 82 LEU A C 1
ATOM 560 O O . LEU A 1 82 ? -8.513 1.636 9.416 1.00 91.88 82 LEU A O 1
ATOM 564 N N . SER A 1 83 ? -7.240 3.308 8.644 1.00 89.44 83 SER A N 1
ATOM 565 C CA . SER A 1 83 ? -7.676 4.318 9.617 1.00 89.44 83 SER A CA 1
ATOM 566 C C . SER A 1 83 ? -9.181 4.597 9.578 1.00 89.44 83 SER A C 1
ATOM 568 O O . SER A 1 83 ? -9.731 5.171 10.518 1.00 89.44 83 SER A O 1
ATOM 570 N N . ARG A 1 84 ? -9.877 4.184 8.513 1.00 86.88 84 ARG A N 1
ATOM 571 C CA . ARG A 1 84 ? -11.336 4.299 8.392 1.00 86.88 84 ARG A CA 1
ATOM 572 C C . ARG A 1 84 ? -12.079 3.239 9.202 1.00 86.88 84 ARG A C 1
ATOM 574 O O . ARG A 1 84 ? -13.237 3.474 9.528 1.00 86.88 84 ARG A O 1
ATOM 581 N N . LEU A 1 85 ? -11.431 2.132 9.567 1.00 88.06 85 LEU A N 1
ATOM 582 C CA . LEU A 1 85 ? -12.023 1.081 10.397 1.00 88.06 85 LEU A CA 1
ATOM 583 C C . LEU A 1 85 ? -12.184 1.541 11.851 1.00 88.06 85 LEU A C 1
ATOM 585 O O . LEU A 1 85 ? -11.454 2.418 12.318 1.00 88.06 85 LEU A O 1
ATOM 589 N N . ASN A 1 86 ? -13.119 0.928 12.578 1.00 85.56 86 ASN A N 1
ATOM 590 C CA . ASN A 1 86 ? -13.284 1.154 14.019 1.00 85.56 86 ASN A CA 1
ATOM 591 C C . ASN A 1 86 ? -12.258 0.375 14.855 1.00 85.56 86 ASN A C 1
ATOM 593 O O . ASN A 1 86 ? -12.219 0.551 16.062 1.00 85.56 86 ASN A O 1
ATOM 597 N N . PHE A 1 87 ? -11.413 -0.445 14.214 1.00 85.75 87 PHE A N 1
ATOM 598 C CA . PHE A 1 87 ? -10.390 -1.264 14.867 1.00 85.75 87 PHE A CA 1
ATOM 599 C C . PHE A 1 87 ? -10.947 -2.095 16.030 1.00 85.75 87 PHE A C 1
ATOM 601 O O . PHE A 1 87 ? -10.366 -2.141 17.109 1.00 85.75 87 PHE A O 1
ATOM 608 N N . THR A 1 88 ? -12.051 -2.805 15.797 1.00 89.81 88 THR A N 1
ATOM 609 C CA . THR A 1 88 ? -12.532 -3.798 16.766 1.00 89.81 88 THR A CA 1
ATOM 610 C C . THR A 1 88 ? -11.466 -4.883 16.990 1.00 89.81 88 THR A C 1
ATOM 612 O O . THR A 1 88 ? -10.579 -5.087 16.151 1.00 89.81 88 THR A O 1
ATOM 615 N N . LYS A 1 89 ? -11.566 -5.658 18.080 1.00 88.25 89 LYS A N 1
ATOM 616 C CA . LYS A 1 89 ? -10.672 -6.814 18.323 1.00 88.25 89 LYS A CA 1
ATOM 617 C C . LYS A 1 89 ? -10.626 -7.759 17.114 1.00 88.25 89 LYS A C 1
ATOM 619 O O . LYS A 1 89 ? -9.559 -8.248 16.744 1.00 88.25 89 LYS A O 1
ATOM 624 N N . ARG A 1 90 ? -11.778 -7.971 16.468 1.00 90.25 90 ARG A N 1
ATOM 625 C CA . ARG A 1 90 ? -11.916 -8.749 15.231 1.00 90.25 90 ARG A CA 1
ATOM 626 C C . ARG A 1 90 ? -11.130 -8.127 14.077 1.00 90.25 90 ARG A C 1
ATOM 628 O O . ARG A 1 90 ? -10.356 -8.833 13.435 1.00 90.25 90 ARG A O 1
ATOM 635 N N . ASP A 1 91 ? -11.295 -6.832 13.822 1.00 91.25 91 ASP A N 1
ATOM 636 C CA . ASP A 1 91 ? -10.616 -6.153 12.712 1.00 91.25 91 ASP A CA 1
ATOM 637 C C . ASP A 1 91 ? -9.099 -6.149 12.907 1.00 91.25 91 ASP A C 1
ATOM 639 O O . ASP A 1 91 ? -8.353 -6.454 11.977 1.00 91.25 91 ASP A O 1
ATOM 643 N N . MET A 1 92 ? -8.635 -5.880 14.132 1.00 91.69 92 MET A N 1
ATOM 644 C CA . MET A 1 92 ? -7.214 -5.945 14.475 1.00 91.69 92 MET A CA 1
ATOM 645 C C . MET A 1 92 ? -6.639 -7.346 14.226 1.00 91.69 92 MET A C 1
ATOM 647 O O . MET A 1 92 ? -5.552 -7.463 13.659 1.00 91.69 92 MET A O 1
ATOM 651 N N . LEU A 1 93 ? -7.370 -8.411 14.584 1.00 93.06 93 LEU A N 1
ATOM 652 C CA . LEU A 1 93 ? -6.960 -9.794 14.315 1.00 93.06 93 LEU A CA 1
ATOM 653 C C . LEU A 1 93 ? -6.888 -10.100 12.815 1.00 93.06 93 LEU A C 1
ATOM 655 O O . LEU A 1 93 ? -5.898 -10.678 12.362 1.00 93.06 93 LEU A O 1
ATOM 659 N N . ILE A 1 94 ? -7.901 -9.701 12.038 1.00 94.62 94 ILE A N 1
ATOM 660 C CA . ILE A 1 94 ? -7.935 -9.901 10.580 1.00 94.62 94 ILE A CA 1
ATOM 661 C C . ILE A 1 94 ? -6.729 -9.220 9.927 1.00 94.62 94 ILE A C 1
ATOM 663 O O . ILE A 1 94 ? -6.034 -9.826 9.109 1.00 94.62 94 ILE A O 1
ATOM 667 N N . VAL A 1 95 ? -6.456 -7.975 10.313 1.00 94.81 95 VAL A N 1
ATOM 668 C CA . VAL A 1 95 ? -5.348 -7.178 9.778 1.00 94.81 95 VAL A CA 1
ATOM 669 C C . VAL A 1 95 ? -4.005 -7.786 10.163 1.00 94.81 95 VAL A C 1
ATOM 671 O O . VAL A 1 95 ? -3.163 -7.993 9.290 1.00 94.81 95 VAL A O 1
ATOM 674 N N . ALA A 1 96 ? -3.806 -8.104 11.444 1.00 94.69 96 ALA A N 1
ATOM 675 C CA . ALA A 1 96 ? -2.555 -8.667 11.936 1.00 94.69 96 ALA A CA 1
ATOM 676 C C . ALA A 1 96 ? -2.232 -9.998 11.247 1.00 94.69 96 ALA A C 1
ATOM 678 O O . ALA A 1 96 ? -1.115 -10.186 10.766 1.00 94.69 96 ALA A O 1
ATOM 679 N N . LEU A 1 97 ? -3.214 -10.898 11.135 1.00 95.50 97 LEU A N 1
ATOM 680 C CA . LEU A 1 97 ? -3.029 -12.206 10.507 1.00 95.50 97 LEU A CA 1
ATOM 681 C C . LEU A 1 97 ? -2.874 -12.107 8.985 1.00 95.50 97 LEU A C 1
ATOM 683 O O . LEU A 1 97 ? -2.039 -12.812 8.421 1.00 95.50 97 LEU A O 1
ATOM 687 N N . GLY A 1 98 ? -3.602 -11.207 8.320 1.00 95.88 98 GLY A N 1
ATOM 688 C CA . GLY A 1 98 ? -3.433 -10.952 6.887 1.00 95.88 98 GLY A CA 1
ATOM 689 C C . GLY A 1 98 ? -2.039 -10.415 6.554 1.00 95.88 98 GLY A C 1
ATOM 690 O O . GLY A 1 98 ? -1.356 -10.937 5.670 1.00 95.88 98 GLY A O 1
ATOM 691 N N . VAL A 1 99 ? -1.571 -9.416 7.306 1.00 95.38 99 VAL A N 1
ATOM 692 C CA . VAL A 1 99 ? -0.231 -8.833 7.141 1.00 95.38 99 VAL A CA 1
ATOM 693 C C . VAL A 1 99 ? 0.861 -9.853 7.478 1.00 95.38 99 VAL A C 1
ATOM 695 O O . VAL A 1 99 ? 1.814 -10.002 6.710 1.00 95.38 99 VAL A O 1
ATOM 698 N N . ALA A 1 100 ? 0.712 -10.605 8.573 1.00 95.12 100 ALA A N 1
ATOM 699 C CA . ALA A 1 100 ? 1.659 -11.647 8.964 1.00 95.12 100 ALA A CA 1
ATOM 700 C C . ALA A 1 100 ? 1.763 -12.757 7.908 1.00 95.12 100 ALA A C 1
ATOM 702 O O . ALA A 1 100 ? 2.871 -13.158 7.548 1.00 95.12 100 ALA A O 1
ATOM 703 N N . ALA A 1 101 ? 0.636 -13.224 7.364 1.00 93.94 101 ALA A N 1
ATOM 704 C CA . ALA A 1 101 ? 0.627 -14.244 6.320 1.00 93.94 101 ALA A CA 1
ATOM 705 C C . ALA A 1 101 ? 1.298 -13.753 5.027 1.00 93.94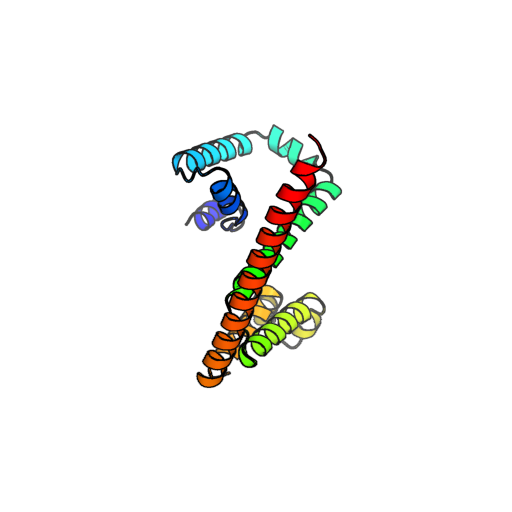 101 ALA A C 1
ATOM 707 O O . ALA A 1 101 ? 2.138 -14.456 4.463 1.00 93.94 101 ALA A O 1
ATOM 708 N N . GLY A 1 102 ? 0.986 -12.52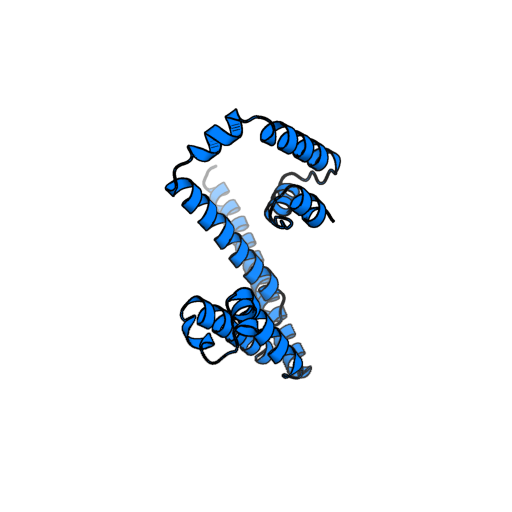8 4.589 1.00 94.00 102 GLY A N 1
ATOM 709 C CA . GLY A 1 102 ? 1.599 -11.922 3.405 1.00 94.00 102 GLY A CA 1
ATOM 710 C C . GLY A 1 102 ? 3.111 -11.714 3.548 1.00 94.00 102 GLY A C 1
ATOM 711 O O . GLY A 1 102 ? 3.874 -12.027 2.630 1.00 94.00 102 GLY A O 1
ATOM 712 N N . MET A 1 103 ? 3.572 -11.255 4.717 1.00 93.69 103 MET A N 1
ATOM 713 C CA . MET A 1 103 ? 5.005 -11.138 5.008 1.00 93.69 103 MET A CA 1
ATOM 714 C C . MET A 1 103 ? 5.693 -12.502 5.093 1.00 93.69 103 MET A C 1
ATOM 716 O O . MET A 1 103 ? 6.798 -12.652 4.577 1.00 93.69 103 MET A O 1
ATOM 720 N N . THR A 1 104 ? 5.040 -13.509 5.676 1.00 93.25 104 THR A N 1
ATOM 721 C CA . THR A 1 104 ? 5.604 -14.859 5.822 1.00 93.25 104 THR A CA 1
ATOM 722 C C . THR A 1 104 ? 5.969 -15.462 4.471 1.00 93.25 104 THR A C 1
ATOM 724 O O . THR A 1 104 ? 7.102 -15.900 4.301 1.00 93.25 104 THR A O 1
ATOM 727 N N . VAL A 1 105 ? 5.072 -15.423 3.482 1.00 91.44 105 VAL A N 1
ATOM 728 C CA . VAL A 1 105 ? 5.378 -15.967 2.145 1.00 91.44 105 VAL A CA 1
ATOM 729 C C . VAL A 1 105 ? 6.398 -15.129 1.371 1.00 91.44 105 VAL A C 1
ATOM 731 O O . VAL A 1 105 ? 7.101 -15.664 0.520 1.00 91.44 105 VAL A O 1
ATOM 734 N N . THR A 1 106 ? 6.511 -13.834 1.685 1.00 91.56 106 THR A N 1
ATOM 735 C CA . THR A 1 106 ? 7.485 -12.932 1.048 1.00 91.56 106 THR A CA 1
ATOM 736 C C . THR A 1 106 ? 8.899 -13.158 1.591 1.00 91.56 106 THR A C 1
ATOM 738 O O . THR A 1 106 ? 9.859 -13.154 0.829 1.00 91.56 106 THR A O 1
ATOM 741 N N . ILE A 1 107 ? 9.034 -13.358 2.907 1.00 92.06 107 ILE A N 1
ATOM 742 C CA . ILE A 1 107 ? 10.325 -13.537 3.595 1.00 92.06 107 ILE A CA 1
ATOM 743 C C . ILE A 1 107 ? 10.782 -15.004 3.547 1.00 92.06 107 ILE A C 1
ATOM 745 O O . ILE A 1 107 ? 11.976 -15.277 3.454 1.00 92.06 107 ILE A O 1
ATOM 749 N N . ARG A 1 108 ? 9.840 -15.948 3.642 1.00 89.19 108 ARG A N 1
ATOM 750 C CA . ARG A 1 108 ?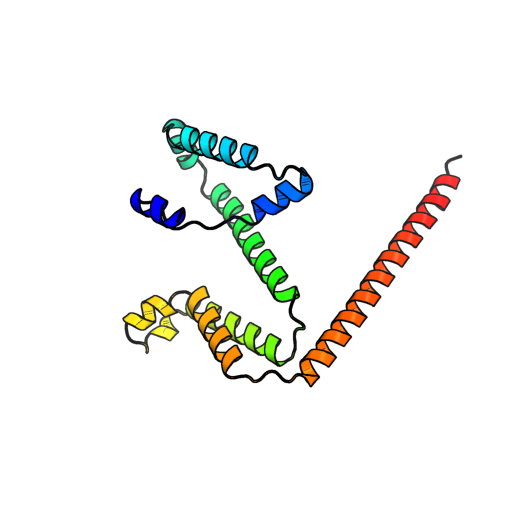 10.066 -17.401 3.703 1.00 89.19 108 ARG A CA 1
ATOM 751 C C . ARG A 1 108 ? 9.207 -18.116 2.651 1.00 89.19 108 ARG A C 1
ATOM 753 O O . ARG A 1 108 ? 8.218 -18.776 3.001 1.00 89.19 108 ARG A O 1
ATOM 760 N N . PRO A 1 109 ? 9.552 -18.017 1.356 1.00 83.88 109 PRO A N 1
ATOM 761 C CA . PRO A 1 109 ? 8.799 -18.674 0.288 1.00 83.88 109 PRO A CA 1
ATOM 762 C C . PRO A 1 109 ? 8.845 -20.212 0.377 1.00 83.88 109 PRO A C 1
ATOM 764 O O . PRO A 1 109 ? 8.022 -20.893 -0.240 1.00 83.88 109 PRO A O 1
ATOM 767 N N . GLU A 1 110 ? 9.751 -20.789 1.180 1.00 85.25 110 GLU A N 1
ATOM 768 C CA . GLU A 1 110 ? 9.825 -22.237 1.418 1.00 85.25 110 GLU A CA 1
ATOM 769 C C . GLU A 1 110 ? 8.595 -22.780 2.161 1.00 85.25 110 GLU A C 1
ATOM 771 O O . GLU A 1 110 ? 8.309 -23.977 2.112 1.00 85.25 110 GLU A O 1
ATOM 776 N N . THR A 1 111 ? 7.815 -21.915 2.810 1.00 82.12 111 THR A N 1
ATOM 777 C CA . THR A 1 111 ? 6.547 -22.292 3.458 1.00 82.12 111 THR A CA 1
ATOM 778 C C . THR A 1 111 ? 5.521 -22.855 2.468 1.00 82.12 111 THR A C 1
ATOM 780 O O . THR A 1 111 ? 4.687 -23.676 2.841 1.00 82.12 111 THR A O 1
ATOM 783 N N . LEU A 1 112 ? 5.628 -22.499 1.183 1.00 81.94 112 LEU A N 1
ATOM 784 C CA . LEU A 1 112 ? 4.732 -22.954 0.118 1.00 81.94 112 LEU A CA 1
ATOM 785 C C . LEU A 1 112 ? 5.178 -24.266 -0.550 1.00 81.94 112 LEU A C 1
ATOM 787 O O . LEU A 1 112 ? 4.550 -24.708 -1.506 1.00 81.94 112 LEU A O 1
ATOM 791 N N . THR A 1 113 ? 6.254 -24.904 -0.077 1.00 79.81 113 THR A N 1
ATOM 792 C CA . THR A 1 113 ? 6.798 -26.138 -0.690 1.00 79.81 113 THR A CA 1
ATOM 793 C C . THR A 1 113 ? 5.877 -27.346 -0.537 1.00 79.81 113 THR A C 1
ATOM 795 O O . THR A 1 113 ? 5.975 -28.296 -1.303 1.00 79.81 113 THR A O 1
ATOM 798 N N . TYR A 1 114 ? 4.953 -27.289 0.419 1.00 80.50 114 TYR A N 1
ATOM 799 C CA . TYR A 1 114 ? 3.945 -28.323 0.645 1.00 80.50 114 TYR A CA 1
ATOM 800 C C . TYR A 1 114 ? 2.693 -28.158 -0.235 1.00 80.50 114 TYR A C 1
ATOM 802 O O . TYR A 1 114 ? 1.796 -28.995 -0.175 1.00 80.50 114 TYR A O 1
ATOM 810 N N . PHE A 1 115 ? 2.611 -27.092 -1.043 1.00 82.69 115 PHE A N 1
ATOM 811 C CA . PHE A 1 115 ? 1.481 -26.821 -1.934 1.00 82.69 115 PHE A CA 1
ATOM 812 C C . PHE A 1 115 ? 1.777 -27.251 -3.380 1.00 82.69 115 PHE A C 1
ATOM 814 O O . PHE A 1 115 ? 2.927 -27.184 -3.815 1.00 82.69 115 PHE A O 1
ATOM 821 N N . PRO A 1 116 ? 0.747 -27.646 -4.155 1.00 85.88 116 PRO A N 1
ATOM 822 C CA . PRO A 1 116 ? 0.909 -27.955 -5.574 1.00 85.88 116 PRO A CA 1
ATOM 823 C C . PRO A 1 116 ? 1.322 -26.707 -6.368 1.00 85.88 116 PRO A C 1
ATOM 825 O O . PRO A 1 116 ? 0.952 -25.582 -6.014 1.00 85.88 116 PRO A O 1
ATOM 828 N N . ASP A 1 117 ? 2.041 -26.905 -7.476 1.00 83.19 117 ASP A N 1
ATOM 829 C CA . ASP A 1 117 ? 2.679 -25.826 -8.248 1.00 83.19 117 ASP A CA 1
ATOM 830 C C . ASP A 1 117 ? 1.709 -24.709 -8.656 1.00 83.19 117 ASP A C 1
ATOM 832 O O . ASP A 1 117 ? 2.040 -23.526 -8.568 1.00 83.19 117 ASP A O 1
ATOM 836 N N . SER A 1 118 ? 0.473 -25.059 -9.020 1.00 84.06 118 SER A N 1
ATOM 837 C CA . SER A 1 118 ? -0.560 -24.082 -9.382 1.00 84.06 118 SER A CA 1
ATOM 838 C C . SER A 1 118 ? -0.912 -23.129 -8.233 1.00 84.06 118 SER A C 1
ATOM 840 O O . SER A 1 118 ? -1.094 -21.935 -8.466 1.00 84.06 118 SER A O 1
ATOM 842 N N . LEU A 1 119 ? -0.976 -23.621 -6.988 1.00 82.12 119 LEU A N 1
ATOM 843 C CA . LEU A 1 119 ? -1.214 -22.766 -5.820 1.00 82.12 119 LEU A CA 1
ATOM 844 C C . LEU A 1 119 ? 0.033 -21.972 -5.441 1.00 82.12 119 LEU A C 1
ATOM 846 O O . LEU A 1 119 ? -0.092 -20.837 -4.992 1.00 82.12 119 LEU A O 1
ATOM 850 N N . ARG A 1 120 ? 1.227 -22.525 -5.660 1.00 83.81 120 ARG A N 1
ATOM 851 C CA . ARG A 1 120 ? 2.493 -21.850 -5.359 1.00 83.81 120 ARG A CA 1
ATOM 852 C C . ARG A 1 120 ? 2.680 -20.570 -6.168 1.00 83.81 120 ARG A C 1
ATOM 854 O O . ARG A 1 120 ? 3.151 -19.577 -5.626 1.00 83.81 120 ARG A O 1
ATOM 861 N N . VAL A 1 121 ? 2.263 -20.567 -7.435 1.00 85.44 121 VAL A N 1
ATOM 862 C CA . VAL A 1 121 ? 2.322 -19.371 -8.295 1.00 85.44 121 VAL A CA 1
ATOM 863 C C . VAL A 1 121 ? 1.406 -18.260 -7.773 1.00 85.44 121 VAL A C 1
ATOM 865 O O . VAL A 1 121 ? 1.792 -17.094 -7.760 1.00 85.44 121 VAL A O 1
ATOM 868 N N . ILE A 1 122 ? 0.206 -18.611 -7.307 1.00 86.44 122 ILE A N 1
ATOM 869 C CA . ILE A 1 122 ? -0.784 -17.637 -6.824 1.00 86.44 122 ILE A CA 1
ATOM 870 C C . ILE A 1 122 ? -0.417 -17.135 -5.420 1.00 86.44 122 ILE A C 1
ATOM 872 O O . ILE A 1 122 ? -0.426 -15.929 -5.167 1.00 86.44 122 ILE A O 1
ATOM 876 N N . LEU A 1 123 ? -0.067 -18.057 -4.518 1.00 86.69 123 LEU A N 1
ATOM 877 C CA . LEU A 1 123 ? 0.280 -17.769 -3.124 1.00 86.69 123 LEU A CA 1
ATOM 878 C C . LEU A 1 123 ? 1.710 -17.230 -2.953 1.00 86.69 123 LEU A C 1
ATOM 880 O O . LEU A 1 123 ? 2.047 -16.698 -1.896 1.00 86.69 123 LEU A O 1
ATOM 884 N N . GLY A 1 124 ? 2.547 -17.317 -3.988 1.00 83.88 124 GLY A N 1
ATOM 885 C CA . GLY A 1 124 ? 3.894 -16.743 -3.988 1.00 83.88 124 GLY A CA 1
ATOM 886 C C . GLY A 1 124 ? 3.904 -15.214 -3.890 1.00 83.88 124 GLY A C 1
ATOM 887 O O . GLY A 1 124 ? 4.900 -14.629 -3.480 1.00 83.88 124 GLY A O 1
ATOM 888 N N . SER A 1 125 ? 2.790 -14.551 -4.217 1.00 90.25 125 SER A N 1
ATOM 889 C CA . SER A 1 125 ? 2.616 -13.116 -3.989 1.00 90.25 125 SER A CA 1
ATOM 890 C C . SER A 1 125 ? 2.158 -12.851 -2.553 1.00 90.25 125 SER A C 1
ATOM 892 O O . SER A 1 125 ? 1.044 -13.219 -2.171 1.00 90.25 125 SER A O 1
ATOM 894 N N . GLY A 1 126 ? 2.974 -12.137 -1.772 1.00 90.94 126 GLY A N 1
ATOM 895 C CA . GLY A 1 126 ? 2.618 -11.717 -0.411 1.00 90.94 126 GLY A CA 1
ATOM 896 C C . GLY A 1 126 ? 1.335 -10.894 -0.332 1.00 90.94 126 GLY A C 1
ATOM 897 O O . GLY A 1 126 ? 0.538 -11.081 0.586 1.00 90.94 126 GLY A O 1
ATOM 898 N N . ILE A 1 127 ? 1.084 -10.047 -1.336 1.00 92.62 127 ILE A N 1
ATOM 899 C CA . ILE A 1 127 ? -0.151 -9.257 -1.432 1.00 92.62 127 ILE A CA 1
ATOM 900 C C . ILE A 1 127 ? -1.355 -10.187 -1.610 1.00 92.62 127 ILE A C 1
ATOM 902 O O . ILE A 1 127 ? -2.367 -10.026 -0.928 1.00 92.62 127 ILE A O 1
ATOM 906 N N . THR A 1 128 ? -1.242 -11.179 -2.495 1.00 93.19 128 THR A N 1
ATOM 907 C CA . THR A 1 128 ? -2.325 -12.126 -2.783 1.00 93.19 128 THR A CA 1
ATOM 908 C C . THR A 1 128 ? -2.625 -12.999 -1.570 1.00 93.19 128 THR A C 1
ATOM 910 O O . THR A 1 128 ? -3.775 -13.081 -1.148 1.00 93.19 128 THR A O 1
ATOM 913 N N . THR A 1 129 ? -1.599 -13.600 -0.965 1.00 93.56 129 THR A N 1
ATOM 914 C CA . THR A 1 129 ? -1.757 -14.470 0.207 1.00 93.56 129 THR A CA 1
ATOM 915 C C . THR A 1 129 ? -2.314 -13.714 1.404 1.00 93.56 129 THR A C 1
ATOM 917 O O . THR A 1 129 ? -3.283 -14.168 2.008 1.00 93.56 129 THR A O 1
ATOM 920 N N . GLY A 1 130 ? -1.770 -12.534 1.715 1.00 94.94 130 GLY A N 1
ATOM 921 C CA . GLY A 1 130 ? -2.285 -11.711 2.808 1.00 94.94 130 GLY A CA 1
ATOM 922 C C . GLY A 1 130 ? -3.741 -11.292 2.594 1.00 94.94 130 GLY A C 1
ATOM 923 O O . GLY A 1 130 ? -4.545 -11.367 3.522 1.00 94.94 130 GLY A O 1
ATOM 924 N N . SER A 1 131 ? -4.110 -10.941 1.356 1.00 94.81 131 SER A N 1
ATOM 925 C CA . SER A 1 131 ? -5.490 -10.581 1.001 1.00 94.81 131 SER A CA 1
ATOM 926 C C . SER A 1 131 ? -6.450 -11.767 1.103 1.00 94.81 131 SER A C 1
ATOM 928 O O . SER A 1 131 ? -7.550 -11.612 1.625 1.00 94.81 131 SER A O 1
ATOM 930 N N . LEU A 1 132 ? -6.048 -12.956 0.641 1.00 94.50 132 LEU A N 1
ATOM 931 C CA . LEU A 1 132 ? -6.867 -14.168 0.739 1.00 94.50 132 LEU A CA 1
ATOM 932 C C . LEU A 1 132 ? -7.096 -14.579 2.193 1.00 94.50 132 LEU A C 1
ATOM 934 O O . LEU A 1 132 ? -8.218 -14.925 2.555 1.00 94.50 132 LEU A O 1
ATOM 938 N N . VAL A 1 133 ? -6.059 -14.502 3.032 1.00 94.69 133 VAL A N 1
ATOM 939 C CA . VAL A 1 133 ? -6.175 -14.778 4.469 1.00 94.69 133 VAL A CA 1
ATOM 940 C C . VAL A 1 133 ? -7.102 -13.761 5.130 1.00 94.69 133 VAL A C 1
ATOM 942 O O . VAL A 1 133 ? -8.053 -14.161 5.796 1.00 94.69 133 VAL A O 1
ATOM 945 N N . ALA A 1 134 ? -6.897 -12.462 4.897 1.00 94.75 134 ALA A N 1
ATOM 946 C CA . ALA A 1 134 ? -7.755 -11.419 5.459 1.00 94.75 134 ALA A CA 1
ATOM 947 C C . ALA A 1 134 ? -9.224 -11.577 5.028 1.00 94.75 134 A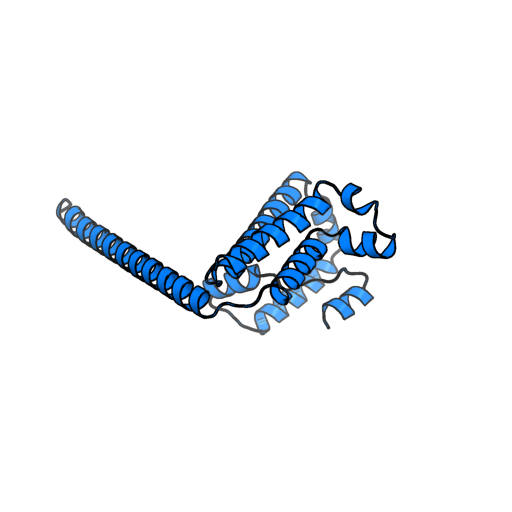LA A C 1
ATOM 949 O O . ALA A 1 134 ? -10.128 -11.486 5.856 1.00 94.75 134 ALA A O 1
ATOM 950 N N . LEU A 1 135 ? -9.470 -11.873 3.749 1.00 94.94 135 LEU A N 1
ATOM 951 C CA . LEU A 1 135 ? -10.811 -12.102 3.216 1.00 94.94 135 LEU A CA 1
ATOM 952 C C . LEU A 1 135 ? -11.444 -13.366 3.808 1.00 94.94 135 LEU A C 1
ATOM 954 O O . LEU A 1 135 ? -12.606 -13.336 4.210 1.00 94.94 135 LEU A O 1
ATOM 958 N N . GLY A 1 136 ? -10.677 -14.452 3.920 1.00 94.88 136 GLY A N 1
ATOM 959 C CA . GLY A 1 136 ? -11.119 -15.689 4.558 1.00 94.88 136 GLY A CA 1
ATOM 960 C C . GLY A 1 136 ? -11.516 -15.473 6.018 1.00 94.88 136 GLY A C 1
ATOM 961 O O . GLY A 1 136 ? -12.601 -15.880 6.428 1.00 94.88 136 GLY A O 1
ATOM 962 N N . LEU A 1 137 ? -10.690 -14.766 6.793 1.00 93.12 137 LEU A N 1
ATOM 963 C CA . LEU A 1 137 ? -11.010 -14.442 8.183 1.00 93.12 137 LEU A CA 1
ATOM 964 C C . LEU A 1 137 ? -12.208 -13.500 8.294 1.00 93.12 137 LEU A C 1
ATOM 966 O O . LEU A 1 137 ? -13.038 -13.699 9.175 1.00 93.12 137 LEU A O 1
ATOM 970 N N . ASN A 1 138 ? -12.338 -12.516 7.402 1.00 93.81 138 ASN A N 1
ATOM 971 C CA . ASN A 1 138 ? -13.490 -11.619 7.393 1.00 93.81 138 ASN A CA 1
ATOM 972 C C . ASN A 1 138 ? -14.815 -12.369 7.157 1.00 93.81 138 ASN A C 1
ATOM 974 O O . ASN A 1 138 ? -15.837 -11.972 7.708 1.00 93.81 138 ASN A O 1
ATOM 978 N N . LEU A 1 139 ? -14.799 -13.458 6.377 1.00 92.31 139 LEU A N 1
ATOM 979 C CA . LEU A 1 139 ? -15.969 -14.315 6.152 1.00 92.31 139 LEU A CA 1
ATOM 980 C C . LEU A 1 139 ? -16.257 -15.264 7.325 1.00 92.31 139 LEU A C 1
ATOM 982 O O . LEU A 1 139 ? -17.419 -15.527 7.626 1.00 92.31 139 LEU A O 1
ATOM 986 N N . ILE A 1 140 ? -15.216 -15.803 7.966 1.00 92.75 140 ILE A N 1
ATOM 987 C CA . ILE A 1 140 ? -15.351 -16.779 9.061 1.00 92.75 140 ILE A CA 1
ATOM 988 C C . ILE A 1 140 ? -15.736 -16.090 10.375 1.00 92.75 140 ILE A C 1
ATOM 990 O O . ILE A 1 140 ? -16.579 -16.590 11.122 1.00 92.75 140 ILE A O 1
ATOM 994 N N . LEU A 1 141 ? -15.111 -14.950 10.675 1.00 89.25 141 LEU A N 1
ATOM 995 C CA . LEU A 1 141 ? -15.350 -14.200 11.901 1.00 89.25 141 LEU A CA 1
ATOM 996 C C . LEU A 1 141 ? -16.619 -13.364 11.745 1.00 89.25 141 LEU A C 1
ATOM 998 O O . LEU A 1 141 ? -16.658 -12.421 10.951 1.00 89.25 141 LEU A O 1
ATOM 1002 N N . LYS A 1 142 ? -17.644 -13.687 12.536 1.00 80.94 142 LYS A N 1
ATOM 1003 C CA . LYS A 1 142 ? -18.897 -12.926 12.589 1.00 80.94 142 LYS A CA 1
ATOM 1004 C C . LYS A 1 142 ? -18.657 -11.536 13.172 1.00 80.94 142 LYS A C 1
ATOM 1006 O O . LYS A 1 142 ? -17.851 -11.379 14.083 1.00 80.94 142 LYS A O 1
ATOM 1011 N N . VAL A 1 143 ? -19.365 -10.551 12.631 1.00 81.50 143 VAL A N 1
ATOM 1012 C CA . VAL A 1 143 ? -19.391 -9.189 13.168 1.00 81.50 143 VAL A CA 1
ATOM 1013 C C . VAL A 1 143 ? -20.234 -9.199 14.436 1.00 81.50 143 VAL A C 1
ATOM 1015 O O . VAL A 1 143 ? -21.398 -9.605 14.387 1.00 81.50 143 VAL A O 1
ATOM 1018 N N . ASP A 1 144 ? -19.646 -8.773 15.548 1.00 80.75 144 ASP A N 1
ATOM 1019 C CA . ASP A 1 144 ? -20.401 -8.464 16.754 1.00 80.75 144 ASP A CA 1
ATOM 1020 C C . ASP A 1 144 ? -20.767 -6.977 16.721 1.00 80.75 144 ASP A C 1
ATOM 1022 O O . ASP A 1 144 ? -19.900 -6.101 16.724 1.00 80.75 144 ASP A O 1
ATOM 1026 N N . VAL A 1 145 ? -22.064 -6.696 16.603 1.00 80.06 145 VAL A N 1
ATOM 1027 C CA . VAL A 1 145 ? -22.582 -5.328 16.460 1.00 80.06 145 VAL A CA 1
ATOM 1028 C C . VAL A 1 145 ? -22.325 -4.520 17.733 1.00 80.06 145 VAL A C 1
ATOM 1030 O O . VAL A 1 145 ? -22.140 -3.308 17.658 1.00 80.06 145 VAL A O 1
ATOM 1033 N N . THR A 1 146 ? -22.279 -5.175 18.898 1.00 80.06 146 THR A N 1
ATOM 1034 C CA . THR A 1 146 ? -21.994 -4.508 20.172 1.00 80.06 146 THR A CA 1
ATOM 1035 C C . THR A 1 146 ? -20.548 -4.013 20.217 1.00 80.06 146 THR A C 1
ATOM 1037 O O . THR A 1 146 ? -20.330 -2.840 20.519 1.00 80.06 146 THR A O 1
ATOM 1040 N N . ASP A 1 147 ? -19.589 -4.849 19.805 1.00 81.69 147 ASP A N 1
ATOM 1041 C CA . ASP A 1 147 ? -18.171 -4.470 19.721 1.00 81.69 147 ASP A CA 1
ATOM 1042 C C . ASP A 1 147 ? -17.940 -3.335 18.703 1.00 81.69 147 ASP A C 1
ATOM 1044 O O . ASP A 1 147 ? -17.094 -2.463 18.918 1.00 81.69 147 ASP A O 1
ATOM 1048 N N . GLU A 1 148 ? -18.683 -3.320 17.588 1.00 81.75 148 GLU A N 1
ATOM 1049 C CA . GLU A 1 148 ? -18.596 -2.239 16.596 1.00 81.75 148 GLU A CA 1
ATOM 1050 C C . GLU A 1 148 ? -19.103 -0.898 17.132 1.00 81.75 148 GLU A C 1
ATOM 1052 O O . GLU A 1 148 ? -18.476 0.128 16.860 1.00 81.75 148 GLU A O 1
ATOM 1057 N N . ILE A 1 149 ? -20.215 -0.891 17.876 1.00 83.25 149 ILE A N 1
ATOM 1058 C CA . ILE A 1 149 ? -20.767 0.334 18.472 1.00 83.25 149 ILE A CA 1
ATOM 1059 C C . ILE A 1 149 ? -19.806 0.879 19.531 1.00 83.25 149 ILE A C 1
ATOM 1061 O O . ILE A 1 149 ? -19.483 2.064 19.485 1.00 83.25 149 ILE A O 1
ATOM 1065 N N . GLU A 1 150 ? -19.297 0.019 20.419 1.00 86.12 150 GLU A N 1
ATOM 1066 C CA . GLU A 1 150 ? -18.348 0.409 21.471 1.00 86.12 150 GLU A CA 1
ATOM 1067 C C . GLU A 1 150 ? -17.064 1.000 20.868 1.00 86.12 150 GLU A C 1
ATOM 1069 O O . GLU A 1 150 ? -16.652 2.107 21.218 1.00 86.12 150 GLU A O 1
ATOM 1074 N N . SER A 1 151 ? -16.491 0.329 19.864 1.00 84.75 151 SER A N 1
ATOM 1075 C CA . SER A 1 151 ? -15.267 0.798 19.200 1.00 84.75 151 SER A CA 1
ATOM 1076 C C . SER A 1 151 ? -15.495 2.085 18.388 1.00 84.75 151 SER A C 1
ATOM 1078 O O . SER A 1 151 ? -14.604 2.928 18.264 1.00 84.75 151 SER A O 1
ATOM 1080 N N . ALA A 1 152 ? -16.691 2.271 17.815 1.00 85.31 152 ALA A N 1
ATOM 1081 C CA . ALA A 1 152 ? -17.048 3.496 17.102 1.00 85.31 152 ALA A CA 1
ATOM 1082 C C . ALA A 1 152 ? -17.265 4.686 18.052 1.00 85.31 152 ALA A C 1
ATOM 1084 O O . ALA A 1 152 ? -16.903 5.815 17.705 1.00 85.31 152 ALA A O 1
ATOM 1085 N N . GLU A 1 153 ? -17.847 4.457 19.231 1.00 87.75 153 GLU A N 1
ATOM 1086 C CA . GLU A 1 153 ? -17.985 5.475 20.275 1.00 87.75 153 GLU A CA 1
ATOM 1087 C C . GLU A 1 153 ? -16.624 5.882 20.836 1.00 87.75 153 GLU A C 1
ATOM 1089 O O . GLU A 1 153 ? -16.329 7.077 20.873 1.00 87.75 153 GLU A O 1
ATOM 1094 N N . GLU A 1 154 ? -15.755 4.923 21.162 1.00 87.69 154 GLU A N 1
ATOM 1095 C CA . GLU A 1 154 ? -14.394 5.198 21.636 1.00 87.69 154 GLU A CA 1
ATOM 1096 C C . GLU A 1 154 ? -13.612 6.050 20.623 1.00 87.69 154 GLU A C 1
ATOM 1098 O O . GLU A 1 154 ? -13.007 7.069 20.969 1.00 87.69 154 GLU A O 1
ATOM 1103 N N . LYS A 1 155 ? -13.715 5.712 19.331 1.00 86.31 155 LYS A N 1
ATOM 1104 C CA . LYS A 1 155 ? -13.098 6.487 18.251 1.00 86.31 155 LYS A CA 1
ATOM 1105 C C . LYS A 1 155 ? -13.666 7.905 18.129 1.00 86.31 155 LYS A C 1
ATOM 1107 O O . LYS A 1 155 ? -12.909 8.830 17.830 1.00 86.31 155 LYS A O 1
ATOM 1112 N N . LYS A 1 156 ? -14.973 8.100 18.345 1.00 88.06 156 LYS A N 1
ATOM 1113 C CA . LYS A 1 156 ? -15.596 9.437 18.360 1.00 88.06 156 LYS A CA 1
ATOM 1114 C C . LYS A 1 156 ? -15.109 10.272 19.539 1.00 88.06 156 LYS A C 1
ATOM 1116 O O . LYS A 1 156 ? -14.752 11.426 19.331 1.00 88.06 156 LYS A O 1
ATOM 1121 N N . VAL A 1 157 ? -15.051 9.690 20.737 1.00 90.38 157 VAL A N 1
ATOM 1122 C CA . VAL A 1 157 ? -14.557 10.374 21.942 1.00 90.38 157 VAL A CA 1
ATOM 1123 C C . VAL A 1 157 ? -13.111 10.826 21.739 1.00 90.38 157 VAL A C 1
ATOM 1125 O O . VAL A 1 157 ? -12.802 11.999 21.936 1.00 90.38 157 VAL A O 1
ATOM 1128 N N . LEU A 1 158 ? -12.245 9.937 21.241 1.00 87.56 158 LEU A N 1
ATOM 1129 C CA . LEU A 1 158 ? -10.848 10.260 20.942 1.00 87.56 158 LEU A CA 1
ATOM 1130 C C . LEU A 1 158 ? -10.718 11.377 19.889 1.00 87.56 158 LEU A C 1
ATOM 1132 O O . LEU A 1 158 ? -9.842 12.244 19.977 1.00 87.56 158 LEU A O 1
ATOM 1136 N N . PHE A 1 159 ? -11.586 11.363 18.875 1.00 86.31 159 PHE A N 1
ATOM 1137 C CA . PHE A 1 159 ? -11.605 12.390 17.837 1.00 86.31 159 PHE A CA 1
ATOM 1138 C C . PHE A 1 159 ? -12.030 13.758 18.393 1.00 86.31 159 PHE A C 1
ATOM 1140 O O . PHE A 1 159 ? -11.376 14.763 18.104 1.00 86.31 159 PHE A O 1
ATOM 1147 N N . ASP A 1 160 ? -13.065 13.801 19.234 1.00 90.38 160 ASP A N 1
ATOM 1148 C CA . ASP A 1 160 ? -13.526 15.028 19.891 1.00 90.38 160 ASP A CA 1
ATOM 1149 C C . ASP A 1 160 ? -12.469 15.589 20.857 1.00 90.38 160 ASP A C 1
ATOM 1151 O O . ASP A 1 160 ? -12.234 16.802 20.885 1.00 90.38 160 ASP A O 1
ATOM 1155 N N . GLU A 1 161 ? -11.766 14.726 21.597 1.00 90.38 161 GLU A N 1
ATOM 1156 C CA . GLU A 1 161 ? -10.629 15.128 22.433 1.00 90.38 161 GLU A CA 1
ATOM 1157 C C . GLU A 1 161 ? -9.492 15.737 21.602 1.00 90.38 161 GLU A C 1
ATOM 1159 O O . GLU A 1 161 ? -8.974 16.804 21.949 1.00 90.38 161 GLU A O 1
ATOM 1164 N N . SER A 1 162 ? -9.154 15.118 20.468 1.00 83.00 162 SER A N 1
ATOM 1165 C CA . SER A 1 162 ? -8.131 15.621 19.539 1.00 83.00 162 SER A CA 1
ATOM 1166 C C . SER A 1 162 ? -8.508 16.989 18.958 1.00 83.00 162 SER A C 1
ATOM 1168 O O . SER A 1 162 ? -7.665 17.886 18.840 1.00 83.00 162 SER A O 1
ATOM 1170 N N . PHE A 1 163 ? -9.787 17.193 18.631 1.00 87.06 163 PHE A N 1
ATOM 1171 C CA . PHE A 1 163 ? -10.285 18.479 18.145 1.00 87.06 163 PHE A CA 1
ATOM 1172 C C . PHE A 1 163 ? -10.218 19.555 19.235 1.00 87.06 163 PHE A C 1
ATOM 1174 O O . PHE A 1 163 ? -9.775 20.679 18.984 1.00 87.06 163 PHE A O 1
ATOM 1181 N N . LYS A 1 164 ? -10.589 19.200 20.471 1.00 87.81 164 LYS A N 1
ATOM 1182 C CA . LYS A 1 164 ? -10.510 20.096 21.629 1.00 87.81 164 LYS A CA 1
ATOM 1183 C C . LYS A 1 164 ? -9.066 20.499 21.932 1.00 87.81 164 LYS A C 1
ATOM 1185 O O . LYS A 1 164 ? -8.807 21.678 22.159 1.00 87.81 164 LYS A O 1
ATOM 1190 N N . GLN A 1 165 ? -8.118 19.564 21.862 1.00 85.56 165 GLN A N 1
ATOM 1191 C CA . GLN A 1 165 ? -6.688 19.860 22.000 1.00 85.56 165 GLN A CA 1
ATOM 1192 C C . GLN A 1 165 ? -6.182 20.800 20.903 1.00 85.56 165 GLN A C 1
ATOM 1194 O O . GLN A 1 165 ? -5.500 21.776 21.206 1.00 85.56 165 GLN A O 1
ATOM 1199 N N . THR A 1 166 ? -6.554 20.547 19.647 1.00 83.31 166 THR A N 1
ATOM 1200 C CA . THR A 1 166 ? -6.136 21.384 18.512 1.00 83.31 166 THR A CA 1
ATOM 1201 C C . THR A 1 166 ? -6.659 22.816 18.661 1.00 83.31 166 THR A C 1
ATOM 1203 O O . THR A 1 166 ? -5.922 23.775 18.436 1.00 83.31 166 THR A O 1
ATOM 1206 N N . LYS A 1 167 ? -7.912 22.976 19.107 1.00 84.62 167 LYS A N 1
ATOM 1207 C CA . LYS A 1 167 ? -8.515 24.289 19.357 1.00 84.62 167 LYS A CA 1
ATOM 1208 C C . LYS A 1 167 ? -7.841 25.026 20.519 1.00 84.62 167 LYS A C 1
ATOM 1210 O O . LYS A 1 167 ? -7.485 26.189 20.359 1.00 84.62 167 LYS A O 1
ATOM 1215 N N . ASN A 1 168 ? -7.594 24.343 21.637 1.00 86.81 168 ASN A N 1
ATOM 1216 C CA . ASN A 1 168 ? -6.903 24.932 22.788 1.00 86.81 168 ASN A CA 1
ATOM 1217 C C . ASN A 1 168 ? -5.473 25.375 22.433 1.00 86.81 168 ASN A C 1
ATOM 1219 O O . ASN A 1 168 ? -5.017 26.418 22.893 1.00 86.81 168 ASN A O 1
ATOM 1223 N N . MET A 1 169 ? -4.768 24.602 21.597 1.00 82.06 169 MET A N 1
ATOM 1224 C CA . MET A 1 169 ? -3.425 24.951 21.126 1.00 82.06 169 MET A CA 1
ATOM 1225 C C . MET A 1 169 ? -3.446 26.197 20.227 1.00 82.06 169 MET A C 1
ATOM 1227 O O . MET A 1 169 ? -2.630 27.097 20.411 1.00 82.06 169 MET A O 1
ATOM 1231 N N . ALA A 1 170 ? -4.412 26.288 19.305 1.00 81.06 170 ALA A N 1
ATOM 1232 C CA . ALA A 1 170 ? -4.588 27.456 18.441 1.00 81.06 170 ALA A CA 1
ATOM 1233 C C . ALA A 1 170 ? -4.974 28.726 19.229 1.00 81.06 170 ALA A C 1
ATOM 1235 O O . ALA A 1 170 ? -4.513 29.821 18.907 1.00 81.06 170 ALA A O 1
ATOM 1236 N N . GLU A 1 171 ? -5.789 28.593 20.280 1.00 83.38 171 GLU A N 1
ATOM 1237 C CA . GLU A 1 171 ? -6.141 29.700 21.181 1.00 83.38 171 GLU A CA 1
ATOM 1238 C C . GLU A 1 171 ? -4.914 30.197 21.970 1.00 83.38 171 GLU A C 1
ATOM 1240 O O . GLU A 1 171 ? -4.669 31.403 22.013 1.00 83.38 171 GLU A O 1
ATOM 1245 N N . LEU A 1 172 ? -4.080 29.285 22.487 1.00 78.69 172 LEU A N 1
ATOM 1246 C CA . LEU A 1 172 ? -2.808 29.604 23.156 1.00 78.69 172 LEU A CA 1
ATOM 1247 C C . LEU A 1 172 ? -1.798 30.303 22.233 1.00 78.69 172 LEU A C 1
ATOM 1249 O O . LEU A 1 172 ? -1.111 31.233 22.661 1.00 78.69 172 LEU A O 1
ATOM 1253 N N . GLU A 1 173 ? -1.691 29.879 20.972 1.00 80.06 173 GLU A N 1
ATOM 1254 C CA . GLU A 1 173 ? -0.841 30.557 19.984 1.00 80.06 173 GLU A CA 1
ATOM 1255 C C . GLU A 1 173 ? -1.376 31.947 19.629 1.00 80.06 173 GLU A C 1
ATOM 1257 O O . GLU A 1 173 ? -0.597 32.898 19.541 1.00 80.06 173 GLU A O 1
ATOM 1262 N N . SER A 1 174 ? -2.699 32.106 19.501 1.00 74.38 174 SER A N 1
ATOM 1263 C CA . SER A 1 174 ? -3.314 33.417 19.275 1.00 74.38 174 SER A CA 1
ATOM 1264 C C . SER A 1 174 ? -3.123 34.369 20.459 1.00 74.38 174 SER A C 1
ATOM 1266 O O . SER A 1 174 ? -3.023 35.579 20.245 1.00 74.38 174 SER A O 1
ATOM 1268 N N . GLU A 1 175 ? -3.107 33.862 21.692 1.00 78.75 175 GLU A N 1
ATOM 1269 C CA . GLU A 1 175 ? -2.898 34.669 22.895 1.00 78.75 175 GLU A CA 1
ATOM 1270 C C . GLU A 1 175 ? -1.428 35.081 23.045 1.00 78.75 175 GLU A C 1
ATOM 1272 O O . GLU A 1 175 ? -1.150 36.263 23.256 1.00 78.75 175 GLU A O 1
ATOM 1277 N N . LYS A 1 176 ? -0.486 34.153 22.809 1.00 77.75 176 LYS A N 1
ATOM 1278 C CA . LYS A 1 176 ? 0.957 34.452 22.756 1.00 77.75 176 LYS A CA 1
ATOM 1279 C C . LYS A 1 176 ? 1.309 35.455 21.661 1.00 77.75 176 LYS A C 1
ATOM 1281 O O . LYS A 1 176 ? 2.098 36.363 21.902 1.00 77.75 176 LYS A O 1
ATOM 1286 N N . ALA A 1 177 ? 0.710 35.337 20.476 1.00 74.62 177 ALA A N 1
ATOM 1287 C CA . ALA A 1 177 ? 0.929 36.292 19.391 1.00 74.62 177 ALA A CA 1
ATOM 1288 C C . ALA A 1 177 ? 0.482 37.717 19.770 1.00 74.62 177 ALA A C 1
ATOM 1290 O O . ALA A 1 177 ? 1.131 38.687 19.382 1.00 74.62 177 ALA A O 1
ATOM 1291 N N . LYS A 1 178 ? -0.583 37.855 20.574 1.00 74.00 178 LYS A N 1
ATOM 1292 C CA . LYS A 1 178 ? -1.037 39.156 21.095 1.00 74.00 178 LYS A CA 1
ATOM 1293 C C . LYS A 1 178 ? -0.128 39.716 22.188 1.00 74.00 178 LYS A C 1
ATOM 1295 O O . LYS A 1 178 ? 0.031 40.927 22.249 1.00 74.00 178 LYS A O 1
ATOM 1300 N N . THR A 1 179 ? 0.460 38.873 23.037 1.00 68.50 179 THR A N 1
ATOM 1301 C CA . THR A 1 179 ? 1.376 39.330 24.099 1.00 68.50 179 THR A CA 1
ATOM 1302 C C . THR A 1 179 ? 2.740 39.735 23.544 1.00 68.50 179 THR A C 1
ATOM 1304 O O . THR A 1 179 ? 3.259 40.772 23.930 1.00 68.50 179 THR A O 1
ATOM 1307 N N . VAL A 1 180 ? 3.281 38.985 22.577 1.00 65.25 180 VAL A N 1
ATOM 1308 C CA . VAL A 1 180 ? 4.568 39.302 21.925 1.00 65.25 180 VAL A CA 1
ATOM 1309 C C . VAL A 1 180 ? 4.463 40.539 21.022 1.00 65.25 180 VAL A C 1
ATOM 1311 O O . VAL A 1 180 ? 5.413 41.309 20.918 1.00 65.25 180 VAL A O 1
ATOM 1314 N N . GLY A 1 181 ? 3.300 40.782 20.409 1.00 57.88 181 GLY A N 1
ATOM 1315 C CA . GLY A 1 181 ? 3.038 42.015 19.657 1.00 57.88 181 GLY A CA 1
ATOM 1316 C C . GLY A 1 181 ? 2.967 43.286 20.517 1.00 57.88 181 GLY A C 1
ATOM 1317 O O . GLY A 1 181 ? 3.040 44.372 19.962 1.00 57.88 181 GLY A O 1
ATOM 1318 N N . LEU A 1 182 ? 2.846 43.163 21.845 1.00 54.72 182 LEU A N 1
ATOM 1319 C CA . LEU A 1 182 ? 2.829 44.286 22.794 1.00 54.72 182 LEU A CA 1
ATOM 1320 C C . LEU A 1 182 ? 4.209 44.585 23.416 1.00 54.72 182 LEU A C 1
ATOM 1322 O O . LEU A 1 182 ? 4.337 45.573 24.127 1.00 54.72 182 LEU A O 1
ATOM 1326 N N . GLU A 1 183 ? 5.238 43.765 23.162 1.00 52.75 183 GLU A N 1
ATOM 1327 C CA . GLU A 1 183 ? 6.625 44.009 23.614 1.00 52.75 183 GLU A CA 1
ATOM 1328 C C . GLU A 1 183 ? 7.492 44.738 22.562 1.00 52.75 183 GLU A C 1
ATOM 1330 O O . GLU A 1 183 ? 8.677 44.972 22.800 1.00 52.75 183 GLU A O 1
ATOM 1335 N N . LEU A 1 184 ? 6.929 45.088 21.396 1.00 53.97 184 LEU A N 1
ATOM 1336 C CA . LEU A 1 184 ? 7.648 45.703 20.267 1.00 53.97 184 LEU A CA 1
ATOM 1337 C C . LEU A 1 184 ? 7.196 47.136 19.905 1.00 53.97 184 LEU A C 1
ATOM 1339 O O . LEU A 1 184 ? 7.708 47.665 18.918 1.00 53.97 184 LEU A O 1
ATOM 1343 N N . ASP A 1 185 ? 6.315 47.759 20.697 1.00 42.47 185 ASP A N 1
ATOM 1344 C CA . ASP A 1 185 ? 5.900 49.174 20.569 1.00 42.47 185 ASP A CA 1
ATOM 1345 C C . ASP A 1 185 ? 6.374 50.030 21.760 1.00 42.47 185 ASP A C 1
ATOM 1347 O O . ASP A 1 185 ? 6.248 49.571 22.921 1.00 42.47 185 ASP A O 1
#

Foldseek 3Di:
DVQVVCVVVVDHRDDDDPVVVVVCVVVVDPDPVVVVVVVVVVVVCVPDVVSVVVVVPDDPVVVVVVVVVRVVVVVVVVVVVVVPALPFVLLVVLQVQLLVLLVCCQVPVVVCVPDDPVVSVQSNHSNRRSVVSSVVSVVVDDDDVVSRVVSVVVVVVVVVVVVVVVVVVVVVVVVVVVVVVVVPD

=== Feature glossary ===
A reading guide for the features in this record.

Start from the sequence.

  · Sequence gives the chain of amino acids in standard one-letter code (A=alanine, C=cysteine, …, Y=tyrosine), read N→C. It is the only feature that is directly encoded by the gene; all structural features are derived from the folded form of this sequence.

Fold it, and you get atomic coordinates and the backbone conformation that goes with them.

  · Structure coordinates are given as an mmCIF _atom_site loop: one row per atom with element, residue name, chain id, sequence number, and x/y/z position in Å. Only the four main-chain atoms per residue are included here; side chains are omitted to keep the record compact.

  · Backbone dihedral angles. Every residue except chain termini has a φ (preceding-C → N → Cα → C) and a ψ (N → Cα → C → next-N). They are reported in degrees following the IUPAC sign convention. Secondary structure is essentially a statement about which (φ, ψ) basin each residue occupies.

  · Eight-state secondary structure (DSSP): H is the canonical α-helix, G the tighter 3₁₀-helix, I the wider π-helix; E/B are β-structure, T and S are turns and bends, and '-' is everything else. DSSP derives these from the pattern of main-chain N–H···O=C hydrogen bonds, not from the sequence.

  · SS3 is a coarse helix/strand/coil call (letters a/b/c) made by the P-SEA algorithm from inter-Cα distances and dihedrals. It is less detailed than DSSP but needs only Cα positions.

Summarize the fold with a handful of shape descriptors and a per-residue structural alphabet.

  · Radius of gyration (Rg) is the root-mean-square distance of Cα atoms from their centroid — a single number for overall size and compactness. A globular domain of N residues has Rg ≈ 2.2·N^0.38 Å; an extended or disordered chain has a much larger Rg. The Cα contact count is the number of residue pairs whose Cα atoms are within 8 Å and are more than four positions apart in sequence — a standard proxy for tertiary packing density. The bounding box is the smallest axis-aligned box enclosing all Cα atoms.

  · 3Di is Foldseek's structural alphabet. Each residue is assigned one of twenty discrete states based on how its Cα sits relative to its spatial (not sequential) neighbors. Aligning 3Di strings finds structural homologs roughly as well as full 3D superposition, but orders of magnitude faster.

  · Solvent-accessible surface area (SASA) is the area in Å² traced out by the centre of a 1.4 Å probe sphere (a water molecule) rolled over the protein's van der Waals surface (Shrake–Rupley / Lee–Richards construction). Buried residues have near-zero SASA; fully exposed residues can exceed 200 Å². The total SASA scales roughly with the number of surface residues.

Ask how reliable the model is.

  · For AlphaFold models, the B-factor field carries pLDDT — the model's own estimate of local accuracy on a 0–100 scale. Regions with pLDDT<50 should be treated as essentially unmodeled; they often correspond to intrinsically disordered segments.

  · For experimental (P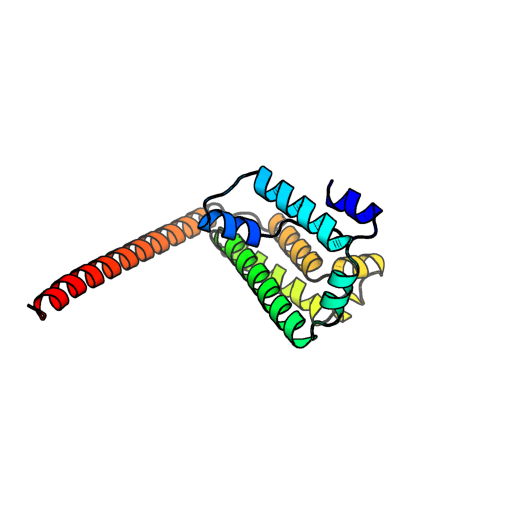DB) structures, the B-factor (temperature factor) quantifies the positional spread of each atom in the crystal — a combination of thermal vibration and static disorder — in units of Å². High B-factors mark flexible loops or poorly resolved regions; low B-factors mark the rigid, well-ordered core.

  · Predicted Aligned Error (PAE) is an AlphaFold confidence matrix: entry (i, j) is the expected error in the position of residue j, in ångströms, when the prediction is superimposed on the true structure at residue i. Low PAE within a block of residues means that block is internally rigid and well-predicted; high PAE between two blocks means their relative placement is uncertain even if each block individually is confident.

Place it in context: what it resembles, what it is annotated as, and how it looks.

  · Structural nearest neighbors (via Foldseek easy-search vs the PDB). Reported per hit: target PDB id, E-value, and alignment TM-score. A TM-score above ~0.5 is the conventional threshold for 'same fold'.

  · Functional annotations link the protein to curated databases. InterPro entries identify conserved domains and families by matching the sequence against member-database signatures (Pfam, PROSITE, CDD, …). Gene Ontology (GO) terms describe molecular function, biological process, and cellular component in a controlled vocabulary. CATH places the structure in a hierarchical fold classification (Class/Architecture/Topology/Homologous-superfamily). The organism is the source species.

  · The contact map is a binary N×N matrix image: pixel (i, j) is dark where Cα_i and Cα_j are within 8 Å and |i−j|>4. Because the |i−j|>4 filter removes local helical contacts, off-diagonal stripes parallel to the main diagonal indicate parallel β-sheets; stripes perpendicular to it indicate antiparallel β-sheets. The Ramachandran plot scatters every residue's (φ, ψ) pair against the sterically allowed regions. The PAE heatmap renders the predicted-aligned-error matrix.

  · Six rendered views show the 3D structure from the faces of a cube — i.e. along ±x, ±y, ±z. Rendering representation is drawn randomly per protein from cartoon (secondary-structure ribbons), sticks (backbone bonds), or molecular surface; coloring is either N→C rainbow (blue at the N-terminus through red at the C-terminus) or one color per chain.